Protein AF-A5DN44-F1 (afdb_monomer_lite)

Secondary structure (DSSP, 8-state):
--HHHHHHHHT-SSHHHH-HHHHHHHHHHHHHHHHHHT--TTHHHHHHHHHTSTTS--SSTT--HHHHHHHHHHHHHHHHIIIIISTT-SS--HHHHHHHHHHHHHTS-TTS---HHHHHHHHHHHHHHHHHHHHHS---TTHHHHHHHHHTTPPP--HHHHHHHHHHHTT----HHHHHHHHHH---HHHHHHHHHHHHHHHHHHHHHHHTTGGGT-SEEEGGGHHHHHSS-HHHHHHHHHHHHHTT-S-TT-EEETTTTEEE---SS---HHHHHHHHHHHHHHHHHHH-

Organism: Meyerozyma guilliermondii (strain ATCC 6260 / CBS 566 / DSM 6381 / JCM 1539 / NBRC 10279 / NRRL Y-324) (NCBI:txid294746)

pLDDT: mean 86.0, std 11.53, range [45.16, 97.38]

InterPro domains:
  IPR000717 Proteasome component (PCI) domain [PF01399] (191-266)
  IPR036388 Winged helix-like DNA-binding domain superfamily [G3DSA:1.10.10.10] (194-276)
  IPR036390 Winged helix DNA-binding domain superfamily [SSF46785] (194-271)
  IPR040134 26S Proteasome non-ATPase regulatory subunit 12/COP9 signalosome complex subunit 4 [PTHR10855] (197-291)

Foldseek 3Di:
DPLVVLLVVVLDDDCCVPDPLSVLLVLLVVLLVCLLVVVDPPSVVSLVVSCPDPPADPDPPPDAQSNLLSVLSSLLSVLLCVQQPPPPHPAHQLVVSLVSSCVSVVPPDPVHDHDPSVCCSRCQLVLLVSLLSLLLHAQDPCSLVSLVSSVVVHDDDDPLSVVSSVCLNVLHQDAPVSSVVVLVPSDRSSSVSSCVVCVVNSLLRNLRSRVLSVLVPDQKDQLVCSCVRSVDDSVSSVVSQVVCQVVVSAADPFDQDVVRNMTGRDRPDDPPPVVVVVVVVVVVVVVVVVVD

Sequence (292 aa):
MDYTNIRTQAISSTNVANDPQWKLISRLVEAETVLANDENPDFDNHLKAIHADSNFPKTRHNENQLQWYMRILYYDLFTDYHSLFAPIVSTPKLLDLVSKKLTVITNVPDNISLDPQLYHALLDPIFVKMAHYVILADGDFRRQGIIARLKELMPPMDPITSKCLQLVGERKFVPLDLWSHAMEVFDAPITRRLIKSHRSVLRYNHIETNISCLPRYYDNITIEKLPQLFNEDIANLESVVNSMIVSGKLPDGTRIDQLQNIIEFRDSRPASTNAKSARVCKMVDAITRMIE

Radius of gyration: 23.26 Å; chains: 1; bounding box: 56×34×70 Å

Structure (mmCIF, N/CA/C/O backbone):
data_AF-A5DN44-F1
#
_entry.id   AF-A5DN44-F1
#
loop_
_atom_site.group_PDB
_atom_site.id
_atom_site.type_symbol
_atom_site.label_atom_id
_atom_site.label_alt_id
_atom_site.label_comp_id
_atom_site.label_asym_id
_atom_site.label_entity_id
_atom_site.label_seq_id
_atom_site.pdbx_PDB_ins_code
_atom_site.Cartn_x
_atom_site.Cartn_y
_atom_site.Cartn_z
_atom_site.occupancy
_atom_site.B_iso_or_equiv
_atom_site.auth_seq_id
_atom_site.auth_comp_id
_atom_site.auth_asym_id
_atom_site.auth_atom_id
_atom_site.pdbx_PDB_model_num
ATOM 1 N N . MET A 1 1 ? 11.468 14.898 -2.057 1.00 53.09 1 MET A N 1
ATOM 2 C CA . MET A 1 1 ? 12.577 14.845 -3.036 1.00 53.09 1 MET A CA 1
ATOM 3 C C . MET A 1 1 ? 11.933 14.487 -4.365 1.00 53.09 1 MET A C 1
ATOM 5 O O . MET A 1 1 ? 11.100 13.596 -4.353 1.00 53.09 1 MET A O 1
ATOM 9 N N . ASP A 1 2 ? 12.200 15.203 -5.461 1.00 61.62 2 ASP A N 1
ATOM 10 C CA . ASP A 1 2 ? 11.501 14.930 -6.729 1.00 61.62 2 ASP A CA 1
ATOM 11 C C . ASP A 1 2 ? 12.155 13.759 -7.473 1.00 61.62 2 ASP A C 1
ATOM 13 O O . ASP A 1 2 ? 13.049 13.926 -8.308 1.00 61.62 2 ASP A O 1
ATOM 17 N N . TYR A 1 3 ? 11.711 12.553 -7.129 1.00 61.50 3 TYR A N 1
ATOM 18 C CA . TYR A 1 3 ? 12.190 11.315 -7.730 1.00 61.50 3 TYR A CA 1
ATOM 19 C C . TYR A 1 3 ? 11.885 11.211 -9.228 1.00 61.50 3 TYR A C 1
ATOM 21 O O . TYR A 1 3 ? 12.581 10.490 -9.939 1.00 61.50 3 TYR A O 1
ATOM 29 N N . THR A 1 4 ? 10.903 11.960 -9.735 1.00 63.28 4 THR A N 1
ATOM 30 C CA . THR A 1 4 ? 10.573 11.990 -11.166 1.00 63.28 4 THR A CA 1
ATOM 31 C C . THR A 1 4 ? 11.706 12.631 -11.956 1.00 63.28 4 THR A C 1
ATOM 33 O O . THR A 1 4 ? 12.130 12.093 -12.978 1.00 63.28 4 THR A O 1
ATOM 36 N N . ASN A 1 5 ? 12.266 13.732 -11.447 1.00 59.72 5 ASN A N 1
ATOM 37 C CA . ASN A 1 5 ? 13.405 14.405 -12.069 1.00 59.72 5 ASN A CA 1
ATOM 38 C C . ASN A 1 5 ? 14.687 13.570 -11.983 1.00 59.72 5 ASN A C 1
ATOM 40 O O . ASN A 1 5 ? 15.404 13.472 -12.975 1.00 59.72 5 ASN A O 1
ATOM 44 N N . ILE A 1 6 ? 14.948 12.916 -10.846 1.00 59.28 6 ILE A N 1
ATOM 45 C CA . ILE A 1 6 ? 16.109 12.018 -10.676 1.00 59.28 6 ILE A CA 1
ATOM 46 C C . ILE A 1 6 ? 16.021 10.843 -11.658 1.00 59.28 6 ILE A C 1
ATOM 48 O O . ILE A 1 6 ? 16.992 10.521 -12.344 1.00 59.28 6 ILE A O 1
ATOM 52 N N . ARG A 1 7 ? 14.835 10.240 -11.783 1.00 69.81 7 ARG A N 1
ATOM 53 C CA . ARG A 1 7 ? 14.576 9.131 -12.703 1.00 69.81 7 ARG A CA 1
ATOM 54 C C . ARG A 1 7 ? 14.670 9.567 -14.163 1.00 69.81 7 ARG A C 1
ATOM 56 O O . ARG A 1 7 ? 15.284 8.872 -14.960 1.00 69.81 7 ARG A O 1
ATOM 63 N N . THR A 1 8 ? 14.151 10.744 -14.504 1.00 66.06 8 THR A N 1
ATOM 64 C CA . THR A 1 8 ? 14.252 11.308 -15.861 1.00 66.06 8 THR A CA 1
ATOM 65 C C . THR A 1 8 ? 15.700 11.639 -16.227 1.00 66.06 8 THR A C 1
ATOM 67 O O . THR A 1 8 ? 16.134 11.339 -17.334 1.00 66.06 8 THR A O 1
ATOM 70 N N . GLN A 1 9 ? 16.480 12.191 -15.293 1.00 62.91 9 GLN A N 1
ATOM 71 C CA . GLN A 1 9 ? 17.899 12.489 -15.503 1.00 62.91 9 GLN A CA 1
ATOM 72 C C . GLN A 1 9 ? 18.732 11.217 -15.682 1.00 62.91 9 GLN A C 1
ATOM 74 O O . GLN A 1 9 ? 19.523 11.152 -16.623 1.00 62.91 9 GLN A O 1
ATOM 79 N N . ALA A 1 10 ? 18.500 10.186 -14.861 1.00 60.88 10 ALA A N 1
ATOM 80 C CA . ALA A 1 10 ? 19.142 8.876 -14.999 1.00 60.88 10 ALA A CA 1
ATOM 81 C C . ALA A 1 10 ? 18.805 8.176 -16.332 1.00 60.88 10 ALA A C 1
ATOM 83 O O . ALA A 1 10 ? 19.572 7.335 -16.798 1.00 60.88 10 ALA A O 1
ATOM 84 N N . ILE A 1 11 ? 17.678 8.541 -16.956 1.00 65.94 11 ILE A N 1
ATOM 85 C CA . ILE A 1 11 ? 17.183 8.010 -18.237 1.00 65.94 11 ILE A CA 1
ATOM 86 C C . ILE A 1 11 ? 17.432 9.019 -19.396 1.00 65.94 11 ILE A C 1
ATOM 88 O O . ILE A 1 11 ? 16.963 8.837 -20.511 1.00 65.94 11 ILE A O 1
ATOM 92 N N . SER A 1 12 ? 18.229 10.077 -19.209 1.00 60.34 12 SER A N 1
ATOM 93 C CA . SER A 1 12 ? 18.598 11.050 -20.266 1.00 60.34 12 SER A CA 1
ATOM 94 C C . SER A 1 12 ? 20.109 10.996 -20.565 1.00 60.34 12 SER A C 1
ATOM 96 O O . SER A 1 12 ? 20.886 10.617 -19.700 1.00 60.34 12 SER A O 1
ATOM 98 N N . SER A 1 13 ? 20.681 11.341 -21.725 1.00 53.62 13 SER A N 1
ATOM 99 C CA . SER A 1 13 ? 20.204 11.569 -23.100 1.00 53.62 13 SER A CA 1
ATOM 100 C C . SER A 1 13 ? 21.263 11.096 -24.127 1.00 53.62 13 SER A C 1
ATOM 102 O O . SER A 1 13 ? 21.296 11.564 -25.261 1.00 53.62 13 SER A O 1
ATOM 104 N N . THR A 1 14 ? 22.129 10.145 -23.751 1.00 49.62 14 THR A N 1
ATOM 105 C CA . THR A 1 14 ? 23.153 9.569 -24.655 1.00 49.62 14 THR A CA 1
ATOM 106 C C . THR A 1 14 ? 23.091 8.039 -24.696 1.00 49.62 14 THR A C 1
ATOM 108 O O . THR A 1 14 ? 23.214 7.448 -25.766 1.00 49.62 14 THR A O 1
ATOM 111 N N . ASN A 1 15 ? 22.793 7.391 -23.561 1.00 56.41 15 ASN A N 1
ATOM 112 C CA . ASN A 1 15 ? 22.650 5.930 -23.468 1.00 56.41 15 ASN A CA 1
ATOM 113 C C . ASN A 1 15 ? 21.308 5.428 -24.040 1.00 56.41 15 ASN A C 1
ATOM 115 O O . ASN A 1 15 ? 21.268 4.416 -24.735 1.00 56.41 15 ASN A O 1
ATOM 119 N N . VAL A 1 16 ? 20.215 6.176 -23.838 1.00 59.41 16 VAL A N 1
ATOM 120 C CA . VAL A 1 16 ? 18.860 5.792 -24.297 1.00 59.41 16 VAL A CA 1
ATOM 121 C C . VAL A 1 16 ? 18.700 5.847 -25.815 1.00 59.41 16 VAL A C 1
ATOM 123 O O . VAL A 1 16 ? 17.943 5.067 -26.388 1.00 59.41 16 VAL A O 1
ATOM 126 N N . ALA A 1 17 ? 19.433 6.727 -26.502 1.00 60.12 17 ALA A N 1
ATOM 127 C CA . ALA A 1 17 ? 19.354 6.828 -27.959 1.00 60.12 17 ALA A CA 1
ATOM 128 C C . ALA A 1 17 ? 19.823 5.532 -28.653 1.00 60.12 17 ALA A C 1
ATOM 130 O O . ALA A 1 17 ? 19.227 5.115 -29.654 1.00 60.12 17 ALA A O 1
ATOM 131 N N . ASN A 1 18 ? 20.825 4.858 -28.075 1.00 67.88 18 ASN A N 1
ATOM 132 C CA . ASN A 1 18 ? 21.575 3.792 -28.739 1.00 67.88 18 ASN A CA 1
ATOM 133 C C . ASN A 1 18 ? 21.400 2.396 -28.117 1.00 67.88 18 ASN A C 1
ATOM 135 O O . ASN A 1 18 ? 21.627 1.414 -28.819 1.00 67.88 18 ASN A O 1
ATOM 139 N N . ASP A 1 19 ? 20.960 2.276 -26.859 1.00 82.69 19 ASP A N 1
ATOM 140 C CA . ASP A 1 19 ? 20.804 0.980 -26.185 1.00 82.69 19 ASP A CA 1
ATOM 141 C C . ASP A 1 19 ? 19.319 0.546 -26.076 1.00 82.69 19 ASP A C 1
ATOM 143 O O . ASP A 1 19 ? 18.514 1.227 -25.426 1.00 82.69 19 ASP A O 1
ATOM 147 N N . PRO A 1 20 ? 18.921 -0.594 -26.682 1.00 85.44 20 PRO A N 1
ATOM 148 C CA . PRO A 1 20 ? 17.564 -1.139 -26.585 1.00 85.44 20 PRO A CA 1
ATOM 149 C C . PRO A 1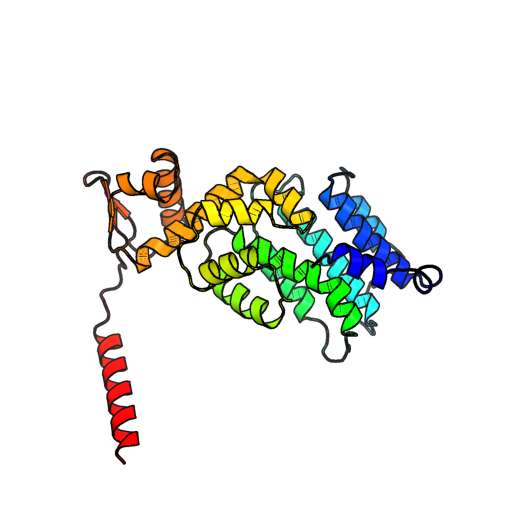 20 ? 17.079 -1.395 -25.150 1.00 85.44 20 PRO A C 1
ATOM 151 O O . PRO A 1 20 ? 15.887 -1.261 -24.873 1.00 85.44 20 PRO A O 1
ATOM 154 N N . GLN A 1 21 ? 17.982 -1.742 -24.231 1.00 86.75 21 GLN A N 1
ATOM 155 C CA . GLN A 1 21 ? 17.652 -2.002 -22.830 1.00 86.75 21 GLN A CA 1
ATOM 156 C C . GLN A 1 21 ? 17.207 -0.720 -22.126 1.00 86.75 21 GLN A C 1
ATOM 158 O O . GLN A 1 21 ? 16.180 -0.685 -21.447 1.00 86.75 21 GLN A O 1
ATOM 163 N N . TRP A 1 22 ? 17.927 0.370 -22.367 1.00 86.62 22 TRP A N 1
ATOM 164 C CA . TRP A 1 22 ? 17.566 1.683 -21.851 1.00 86.62 22 TRP A CA 1
ATOM 165 C C . TRP A 1 22 ? 16.240 2.201 -22.418 1.00 86.62 22 TRP A C 1
ATOM 167 O O . TRP A 1 22 ? 15.442 2.775 -21.675 1.00 86.62 22 TRP A O 1
ATOM 177 N N . LYS A 1 23 ? 15.950 1.935 -23.699 1.00 86.31 23 LYS A N 1
ATOM 178 C CA . LYS A 1 23 ? 14.638 2.249 -24.299 1.00 86.31 23 LYS A CA 1
ATOM 179 C C . LYS A 1 23 ? 13.501 1.497 -23.612 1.00 86.31 23 LYS A C 1
ATOM 181 O O . LYS A 1 23 ? 12.446 2.078 -23.374 1.00 86.31 23 LYS A O 1
ATOM 186 N N . LEU A 1 24 ? 13.706 0.226 -23.268 1.00 89.62 24 LEU A N 1
ATOM 187 C CA . LEU A 1 24 ? 12.710 -0.554 -22.532 1.00 89.62 24 LEU A CA 1
ATOM 188 C C . LEU A 1 24 ? 12.482 -0.032 -21.116 1.00 89.62 24 LEU A C 1
ATOM 190 O O . LEU A 1 24 ? 11.333 0.058 -20.690 1.00 89.62 24 LEU A O 1
ATOM 194 N N . ILE A 1 25 ? 13.544 0.351 -20.406 1.00 89.88 25 ILE A N 1
ATOM 195 C CA . ILE A 1 25 ? 13.411 0.984 -19.089 1.00 89.88 25 ILE A CA 1
ATOM 196 C C . ILE A 1 25 ? 12.609 2.285 -19.209 1.00 89.88 25 ILE A C 1
ATOM 198 O O . ILE A 1 25 ? 11.658 2.452 -18.453 1.00 89.88 25 ILE A O 1
ATOM 202 N N . SER A 1 26 ? 12.912 3.148 -20.189 1.00 87.56 26 SER A N 1
ATOM 203 C CA . SER A 1 26 ? 12.137 4.378 -20.440 1.00 87.56 26 SER A CA 1
ATOM 204 C C . SER A 1 26 ? 10.658 4.079 -20.674 1.00 87.56 26 SER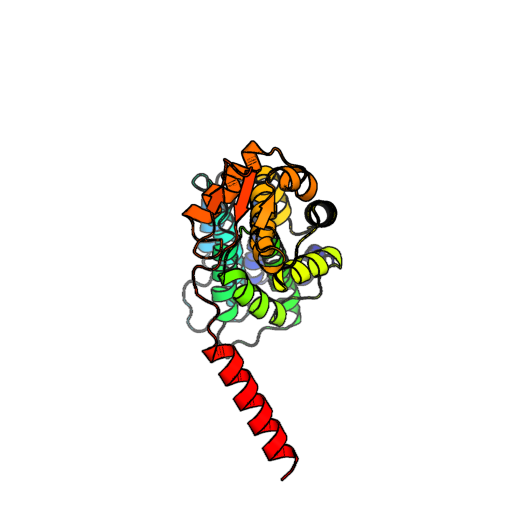 A C 1
ATOM 206 O O . SER A 1 26 ? 9.807 4.645 -19.996 1.00 87.56 26 SER A O 1
ATOM 208 N N . ARG A 1 27 ? 10.344 3.107 -21.543 1.00 90.44 27 ARG A N 1
ATOM 209 C CA . ARG A 1 27 ? 8.959 2.683 -21.812 1.00 90.44 27 ARG A CA 1
ATOM 210 C C . ARG A 1 27 ? 8.239 2.186 -20.559 1.00 90.44 27 ARG A C 1
ATOM 212 O O . ARG A 1 27 ? 7.051 2.444 -20.405 1.00 90.44 27 ARG A O 1
ATOM 219 N N . LEU A 1 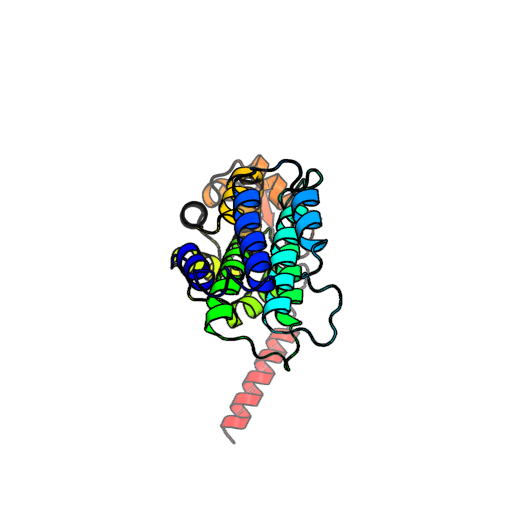28 ? 8.929 1.473 -19.665 1.00 92.56 28 LEU A N 1
ATOM 220 C CA . LEU A 1 28 ? 8.357 1.050 -18.382 1.00 92.56 28 LEU A CA 1
ATOM 221 C C . LEU A 1 28 ? 8.092 2.253 -17.466 1.00 92.56 28 LEU A C 1
ATOM 223 O O . LEU A 1 28 ? 7.050 2.306 -16.824 1.00 92.56 28 LEU A O 1
ATOM 227 N N . VAL A 1 29 ? 8.992 3.238 -17.417 1.00 89.50 29 VAL A N 1
ATOM 228 C CA . VAL A 1 29 ? 8.759 4.472 -16.647 1.00 89.50 29 VAL A CA 1
ATOM 229 C C . VAL A 1 29 ? 7.572 5.259 -17.207 1.00 89.50 29 VAL A C 1
ATOM 231 O O . VAL A 1 29 ? 6.698 5.664 -16.449 1.00 89.50 29 VAL A O 1
ATOM 234 N N . GLU A 1 30 ? 7.489 5.415 -18.527 1.00 88.62 30 GLU A N 1
ATOM 235 C CA . GLU A 1 30 ? 6.366 6.071 -19.209 1.00 88.62 30 GLU A CA 1
ATOM 236 C C . GLU A 1 30 ? 5.039 5.340 -18.960 1.00 88.62 30 GLU A C 1
ATOM 238 O O . GLU A 1 30 ? 4.013 5.977 -18.717 1.00 88.62 30 GLU A O 1
ATOM 243 N N . ALA A 1 31 ? 5.055 4.003 -18.944 1.00 92.00 31 ALA A N 1
ATOM 244 C CA . ALA A 1 31 ? 3.879 3.198 -18.630 1.00 92.00 31 ALA A CA 1
ATOM 245 C C . ALA A 1 31 ? 3.349 3.452 -17.205 1.00 92.00 31 ALA A C 1
ATOM 247 O O . ALA A 1 31 ? 2.146 3.323 -16.981 1.00 92.00 31 ALA A O 1
ATOM 248 N N . GLU A 1 32 ? 4.192 3.858 -16.247 1.00 91.69 32 GLU A N 1
ATOM 249 C CA . GLU A 1 32 ? 3.715 4.285 -14.924 1.00 91.69 32 GLU A CA 1
ATOM 250 C C . GLU A 1 32 ? 2.846 5.537 -15.018 1.00 91.69 32 GLU A C 1
ATOM 252 O O . GLU A 1 32 ? 1.797 5.601 -14.380 1.00 91.69 32 GLU A O 1
ATOM 257 N N . THR A 1 33 ? 3.245 6.513 -15.833 1.00 90.00 33 THR A N 1
ATOM 258 C CA . THR A 1 33 ? 2.469 7.738 -16.057 1.00 90.00 33 THR A CA 1
ATOM 259 C C . THR A 1 33 ? 1.146 7.430 -16.750 1.00 90.00 33 THR A C 1
ATOM 261 O O . THR A 1 33 ? 0.102 7.900 -16.298 1.00 90.00 33 THR A O 1
ATOM 264 N N . VAL A 1 34 ? 1.164 6.563 -17.770 1.00 91.19 34 VAL A N 1
ATOM 265 C CA . VAL A 1 34 ? -0.057 6.082 -18.442 1.00 91.19 34 VAL A CA 1
ATOM 266 C C . VAL A 1 34 ? -1.003 5.419 -17.436 1.00 91.19 34 VAL A C 1
ATOM 268 O O . VAL A 1 34 ? -2.203 5.711 -17.418 1.00 91.19 34 VAL A O 1
ATOM 271 N N . LEU A 1 35 ? -0.470 4.565 -16.553 1.00 93.12 35 LEU A N 1
ATOM 272 C CA . LEU A 1 35 ? -1.249 3.945 -15.483 1.00 93.12 35 LEU A CA 1
ATOM 273 C C . LEU A 1 35 ? -1.726 4.970 -14.452 1.00 93.12 35 LEU A C 1
ATOM 275 O O . LEU A 1 35 ? -2.843 4.859 -13.969 1.00 93.12 35 LEU A O 1
ATOM 279 N N . ALA A 1 36 ? -0.934 5.968 -14.083 1.00 91.50 36 ALA A N 1
ATOM 280 C CA . ALA A 1 36 ? -1.330 6.961 -13.087 1.00 91.50 36 ALA A CA 1
ATOM 281 C C . ALA A 1 36 ? -2.463 7.870 -13.586 1.00 91.50 36 ALA A C 1
ATOM 283 O O . ALA A 1 36 ? -3.368 8.202 -12.818 1.00 91.50 36 ALA A O 1
ATOM 284 N N . ASN A 1 37 ? -2.438 8.227 -14.869 1.00 89.44 37 ASN A N 1
ATOM 285 C CA . ASN A 1 37 ? -3.391 9.154 -15.473 1.00 89.44 37 ASN A CA 1
ATOM 286 C C . ASN A 1 37 ? -4.636 8.474 -16.057 1.00 89.44 37 ASN A C 1
ATOM 288 O O . ASN A 1 37 ? -5.563 9.166 -16.468 1.00 89.44 37 ASN A O 1
ATOM 292 N N . ASP A 1 38 ? -4.675 7.138 -16.059 1.00 86.06 38 ASP A N 1
ATOM 293 C CA . ASP A 1 38 ? -5.750 6.352 -16.679 1.00 86.06 38 ASP A CA 1
ATOM 294 C C . ASP A 1 38 ? -5.913 6.628 -18.180 1.00 86.06 38 ASP A C 1
ATOM 296 O O . ASP A 1 38 ? -7.011 6.633 -18.729 1.00 86.06 38 ASP A O 1
ATOM 300 N N . GLU A 1 39 ? -4.791 6.867 -18.856 1.00 80.75 39 GLU A N 1
ATOM 301 C CA . GLU A 1 39 ? -4.760 7.251 -20.271 1.00 80.75 39 GLU A CA 1
ATOM 302 C C . GLU A 1 39 ? -4.984 6.064 -21.218 1.00 80.75 39 GLU A C 1
ATOM 304 O O . GLU A 1 39 ? -5.165 6.258 -22.420 1.00 80.75 39 GLU A O 1
ATOM 309 N N . ASN A 1 40 ? -4.979 4.831 -20.698 1.00 78.50 40 ASN A N 1
ATOM 310 C CA . ASN A 1 40 ? -5.163 3.627 -21.498 1.00 78.50 40 ASN A CA 1
ATOM 311 C C . ASN A 1 40 ? -6.138 2.630 -20.837 1.00 78.50 40 ASN A C 1
ATOM 313 O O . ASN A 1 40 ? -5.764 1.979 -19.856 1.00 78.50 40 ASN A O 1
ATOM 317 N N . PRO A 1 41 ? -7.352 2.446 -21.395 1.00 76.06 41 PRO A N 1
ATOM 318 C CA . PRO A 1 41 ? -8.332 1.493 -20.870 1.00 76.06 41 PRO A CA 1
ATOM 319 C C . PRO A 1 41 ? -7.896 0.026 -21.027 1.00 76.06 41 PRO A C 1
ATOM 321 O O . PRO A 1 41 ? -8.405 -0.841 -20.321 1.00 76.06 41 PRO A O 1
ATOM 324 N N . ASP A 1 42 ? -6.936 -0.256 -21.912 1.00 87.44 42 ASP A N 1
ATOM 325 C CA . ASP A 1 42 ? -6.360 -1.580 -22.157 1.00 87.44 42 ASP A CA 1
ATOM 326 C C . ASP A 1 42 ? -4.880 -1.632 -21.738 1.00 87.44 42 ASP A C 1
ATOM 328 O O . ASP A 1 42 ? -3.967 -2.014 -22.480 1.00 87.44 42 ASP A O 1
ATOM 332 N N . PHE A 1 43 ? -4.630 -1.186 -20.505 1.00 91.50 43 PHE A N 1
ATOM 333 C CA . PHE A 1 43 ? -3.288 -1.136 -19.936 1.00 91.50 43 PHE A CA 1
ATOM 334 C C . PHE A 1 43 ? -2.615 -2.518 -19.845 1.00 91.50 43 PHE A C 1
ATOM 336 O O . PHE A 1 43 ? -1.396 -2.623 -19.981 1.00 91.50 43 PHE A O 1
ATOM 343 N N . ASP A 1 44 ? -3.393 -3.590 -19.674 1.00 90.81 44 ASP A N 1
ATOM 344 C CA . ASP A 1 44 ? -2.870 -4.960 -19.658 1.00 90.81 44 ASP A CA 1
ATOM 345 C C . ASP A 1 44 ? -2.203 -5.321 -20.994 1.00 90.81 44 ASP A C 1
ATOM 347 O O . ASP A 1 44 ? -1.054 -5.772 -21.020 1.00 90.81 44 ASP A O 1
ATOM 351 N N . ASN A 1 45 ? -2.861 -5.047 -22.127 1.00 90.88 45 ASN A N 1
ATOM 352 C CA . ASN A 1 45 ? -2.250 -5.281 -23.435 1.00 90.88 45 ASN A CA 1
ATOM 353 C C . ASN A 1 45 ? -1.068 -4.342 -23.700 1.00 90.88 45 ASN A C 1
ATOM 355 O O . ASN A 1 45 ? -0.082 -4.766 -24.308 1.00 90.88 45 ASN A O 1
ATOM 359 N N . HIS A 1 46 ? -1.106 -3.108 -23.189 1.00 91.19 46 HIS A N 1
ATOM 360 C CA . HIS A 1 46 ? 0.040 -2.200 -23.245 1.00 91.19 46 HIS A CA 1
ATOM 361 C C . HIS A 1 46 ? 1.274 -2.774 -22.525 1.00 91.19 46 HIS A C 1
ATOM 363 O O . HIS A 1 46 ? 2.358 -2.835 -23.112 1.00 91.19 46 HIS A O 1
ATOM 369 N N . LEU A 1 47 ? 1.118 -3.281 -21.296 1.00 93.12 47 LEU A N 1
ATOM 370 C CA . LEU A 1 47 ? 2.206 -3.940 -20.566 1.00 93.12 47 LEU A CA 1
ATOM 371 C C . LEU A 1 47 ? 2.667 -5.232 -21.249 1.00 93.12 47 LEU A C 1
ATOM 373 O O . LEU A 1 47 ? 3.871 -5.487 -21.339 1.00 93.12 47 LEU A O 1
ATOM 377 N N . LYS A 1 48 ? 1.738 -6.046 -21.760 1.00 92.69 48 LYS A N 1
ATOM 378 C CA . LYS A 1 48 ? 2.071 -7.265 -22.514 1.00 92.69 48 LYS A CA 1
ATOM 379 C C . LYS A 1 48 ? 2.893 -6.957 -23.763 1.00 92.69 48 LYS A C 1
ATOM 381 O O . LYS A 1 48 ? 3.821 -7.704 -24.059 1.00 92.69 48 LYS A O 1
ATOM 386 N N . ALA A 1 49 ? 2.617 -5.852 -24.455 1.00 92.25 49 ALA A N 1
ATOM 387 C CA . ALA A 1 49 ? 3.400 -5.418 -25.609 1.00 92.25 49 ALA A CA 1
ATOM 388 C C . ALA A 1 49 ? 4.841 -5.025 -25.233 1.00 92.25 49 ALA A C 1
ATOM 390 O O . ALA A 1 49 ? 5.763 -5.284 -26.003 1.00 92.25 49 ALA A O 1
ATOM 391 N N . ILE A 1 50 ? 5.060 -4.441 -24.048 1.00 92.12 50 ILE A N 1
ATOM 392 C CA . ILE A 1 50 ? 6.415 -4.180 -23.528 1.00 92.12 50 ILE A CA 1
ATOM 393 C C . ILE A 1 50 ? 7.124 -5.501 -23.196 1.00 92.12 50 ILE A C 1
ATOM 395 O O . ILE A 1 50 ? 8.272 -5.697 -23.584 1.00 92.12 50 ILE A O 1
ATOM 399 N N . HIS A 1 51 ? 6.434 -6.436 -22.537 1.00 92.12 51 HIS A N 1
ATOM 400 C CA . HIS A 1 51 ? 6.989 -7.748 -22.179 1.00 92.12 51 HIS A CA 1
ATOM 401 C C . HIS A 1 51 ? 7.284 -8.644 -23.399 1.00 92.12 51 HIS A C 1
ATOM 403 O O . HIS A 1 51 ? 8.156 -9.511 -23.347 1.00 92.12 51 HIS A O 1
ATOM 409 N N . ALA A 1 52 ? 6.552 -8.460 -24.501 1.00 91.44 52 ALA A N 1
ATOM 410 C CA . ALA A 1 52 ? 6.748 -9.201 -25.745 1.00 91.44 52 ALA A CA 1
ATOM 411 C C . ALA A 1 52 ? 7.978 -8.740 -26.551 1.00 91.44 52 ALA A C 1
ATOM 413 O O . ALA A 1 52 ? 8.387 -9.451 -27.474 1.00 91.44 52 ALA A O 1
ATOM 414 N N . ASP A 1 53 ? 8.568 -7.588 -26.214 1.00 91.75 53 ASP A N 1
ATOM 415 C CA . ASP A 1 53 ? 9.762 -7.060 -26.875 1.00 91.75 53 ASP A CA 1
ATOM 416 C C . ASP A 1 53 ? 10.916 -8.073 -26.825 1.00 91.75 53 ASP A C 1
ATOM 418 O O . ASP A 1 53 ? 11.170 -8.719 -25.804 1.00 91.75 53 ASP A O 1
ATOM 422 N N . SER A 1 54 ? 11.636 -8.228 -27.937 1.00 88.31 54 SER A N 1
ATOM 423 C CA . SER A 1 54 ? 12.740 -9.187 -28.038 1.00 88.31 54 SER A CA 1
ATOM 424 C C . SER A 1 54 ? 13.884 -8.892 -27.069 1.00 88.31 54 SER A C 1
ATOM 426 O O . SER A 1 54 ? 14.624 -9.809 -26.722 1.00 88.31 54 SER A O 1
ATOM 428 N N . ASN A 1 55 ? 14.028 -7.636 -26.636 1.00 87.44 55 ASN A N 1
ATOM 429 C CA . ASN A 1 55 ? 15.078 -7.209 -25.715 1.00 87.44 55 ASN A CA 1
ATOM 430 C C . ASN A 1 55 ? 14.680 -7.373 -24.238 1.00 87.44 55 ASN A C 1
ATOM 432 O O . ASN A 1 55 ? 15.523 -7.185 -23.358 1.00 87.44 55 ASN A O 1
ATOM 436 N N . PHE A 1 56 ? 13.421 -7.728 -23.949 1.00 89.19 56 PHE A N 1
ATOM 437 C CA . PHE A 1 56 ? 12.960 -7.965 -22.585 1.00 89.19 56 PHE A CA 1
ATOM 438 C C . PHE A 1 56 ? 13.485 -9.318 -22.060 1.00 89.19 56 PHE A C 1
ATOM 440 O O . PHE A 1 56 ? 13.430 -10.326 -22.775 1.00 89.19 56 PHE A O 1
ATOM 447 N N . PRO A 1 57 ? 13.985 -9.398 -20.812 1.00 86.62 57 PRO A N 1
ATOM 448 C CA . PRO A 1 57 ? 14.568 -10.626 -20.273 1.00 86.62 57 PRO A CA 1
ATOM 449 C C . PRO A 1 57 ? 13.527 -11.741 -20.072 1.00 86.62 57 PRO A C 1
ATOM 451 O O . PRO A 1 57 ? 12.721 -11.725 -19.137 1.00 86.62 57 PRO A O 1
ATOM 454 N N . LYS A 1 58 ? 13.577 -12.778 -20.919 1.00 80.12 58 LYS A N 1
ATOM 455 C CA . LYS A 1 58 ? 12.650 -13.929 -20.859 1.00 80.12 58 LYS A CA 1
ATOM 456 C C . LYS A 1 58 ? 13.052 -14.997 -19.838 1.00 80.12 58 LYS A C 1
ATOM 458 O O . LYS A 1 58 ? 12.188 -15.692 -19.313 1.00 80.12 58 LYS A O 1
ATOM 463 N N . THR A 1 59 ? 14.341 -15.112 -19.519 1.00 74.75 59 THR A N 1
ATOM 464 C CA . THR A 1 59 ? 14.891 -16.155 -18.633 1.00 74.75 59 THR A CA 1
ATOM 465 C C . THR A 1 59 ? 15.865 -15.571 -17.625 1.00 74.75 59 THR A C 1
ATOM 467 O O . THR A 1 59 ? 16.652 -14.716 -18.000 1.00 74.75 59 THR A O 1
ATOM 470 N N . ARG A 1 60 ? 15.893 -16.115 -16.402 1.00 69.19 60 ARG A N 1
ATOM 471 C CA . ARG A 1 60 ? 16.752 -15.645 -15.294 1.00 69.19 60 ARG A CA 1
ATOM 472 C C . ARG A 1 60 ? 18.251 -15.961 -15.434 1.00 69.19 60 ARG A C 1
ATOM 474 O O . ARG A 1 60 ? 19.029 -15.622 -14.549 1.00 69.19 60 ARG A O 1
ATOM 481 N N . HIS A 1 61 ? 18.669 -16.660 -16.487 1.00 62.69 61 HIS A N 1
ATOM 482 C CA . HIS A 1 61 ? 20.062 -17.077 -16.650 1.00 62.69 61 HIS A CA 1
ATOM 483 C C . HIS A 1 61 ? 20.911 -15.944 -17.239 1.00 62.69 61 HIS A C 1
ATOM 485 O O . HIS A 1 61 ? 20.575 -15.419 -18.297 1.00 62.69 61 HIS A O 1
ATOM 491 N N . ASN A 1 62 ? 22.027 -15.623 -16.573 1.00 61.72 62 ASN A N 1
ATOM 492 C CA . ASN A 1 62 ? 23.019 -14.619 -16.987 1.00 61.72 62 ASN A CA 1
ATOM 493 C C . ASN A 1 62 ? 22.456 -13.203 -17.173 1.00 61.72 62 ASN A C 1
ATOM 495 O O . ASN A 1 62 ? 22.877 -12.477 -18.074 1.00 61.72 62 ASN A O 1
ATOM 499 N N . GLU A 1 63 ? 21.500 -12.811 -16.329 1.00 77.69 63 GLU A N 1
ATOM 500 C CA . GLU A 1 63 ? 20.921 -11.474 -16.410 1.00 77.69 63 GLU A CA 1
ATOM 501 C C . GLU A 1 63 ? 21.905 -10.399 -15.950 1.00 77.69 63 GLU A C 1
ATOM 503 O O . GLU A 1 63 ? 22.550 -10.528 -14.908 1.00 77.69 63 GLU A O 1
ATOM 508 N N . ASN A 1 64 ? 21.994 -9.321 -16.726 1.00 84.62 64 ASN A N 1
ATOM 509 C CA . ASN A 1 64 ? 22.734 -8.131 -16.334 1.00 84.62 64 ASN A CA 1
ATOM 510 C C . ASN A 1 64 ? 21.896 -7.251 -15.385 1.00 84.62 64 ASN A C 1
ATOM 512 O O . ASN A 1 64 ? 20.701 -7.468 -15.167 1.00 84.62 64 ASN A O 1
ATOM 516 N N . GLN A 1 65 ? 22.527 -6.220 -14.833 1.00 87.25 65 GLN A N 1
ATOM 517 C CA . GLN A 1 65 ? 21.890 -5.299 -13.897 1.00 87.25 65 GLN A CA 1
ATOM 518 C C . GLN A 1 65 ? 20.617 -4.628 -14.460 1.00 87.25 65 GLN A C 1
ATOM 520 O O . GLN A 1 65 ? 19.597 -4.539 -13.775 1.00 87.25 65 GLN A O 1
ATOM 525 N N . LEU A 1 66 ? 20.654 -4.181 -15.721 1.00 87.56 66 LEU A N 1
ATOM 526 C CA . LEU A 1 66 ? 19.533 -3.491 -16.373 1.00 87.56 66 LEU A CA 1
ATOM 527 C C . LEU A 1 66 ? 18.331 -4.417 -16.573 1.00 87.56 66 LEU A C 1
ATOM 529 O O . LEU A 1 66 ? 17.190 -3.996 -16.396 1.00 87.56 66 LEU A O 1
ATOM 533 N N . GLN A 1 67 ? 18.568 -5.688 -16.891 1.00 89.56 67 GLN A N 1
ATOM 534 C CA . GLN A 1 67 ? 17.517 -6.696 -17.022 1.00 89.56 67 GLN A CA 1
ATOM 535 C C . GLN A 1 67 ? 16.789 -6.935 -15.693 1.00 89.56 67 GLN A C 1
ATOM 537 O O . GLN A 1 67 ? 15.564 -7.078 -15.687 1.00 89.56 67 GLN A O 1
ATOM 542 N N . TRP A 1 68 ? 17.493 -6.883 -14.560 1.00 89.44 68 TRP A N 1
ATOM 543 C CA . TRP A 1 68 ? 16.847 -6.933 -13.246 1.00 89.44 68 TRP A CA 1
ATOM 544 C C . TRP A 1 68 ? 15.987 -5.712 -12.963 1.00 89.44 68 TRP A C 1
ATOM 546 O O . TRP A 1 68 ? 14.851 -5.869 -12.512 1.00 89.44 68 TRP A O 1
ATOM 556 N N . TYR A 1 69 ? 16.460 -4.511 -13.301 1.00 90.75 69 TYR A N 1
ATOM 557 C CA . TYR A 1 69 ? 15.618 -3.322 -13.197 1.00 90.75 69 TYR A CA 1
ATOM 558 C C . TYR A 1 69 ? 14.370 -3.424 -14.072 1.00 90.75 69 TYR A C 1
ATOM 560 O O . TYR A 1 69 ? 13.278 -3.140 -13.587 1.00 90.75 69 TYR A O 1
ATOM 568 N N . MET A 1 70 ? 14.483 -3.906 -15.314 1.00 91.62 70 MET A N 1
ATOM 569 C CA . MET A 1 70 ? 13.311 -4.130 -16.168 1.00 91.62 70 MET A CA 1
ATOM 570 C C . MET A 1 70 ? 12.308 -5.086 -15.530 1.00 91.62 70 MET A C 1
ATOM 572 O O . MET A 1 70 ? 11.112 -4.808 -15.546 1.00 91.62 70 MET A O 1
ATOM 576 N N . ARG A 1 71 ? 12.772 -6.198 -14.943 1.00 91.50 71 ARG A N 1
ATOM 577 C CA . ARG A 1 71 ? 11.895 -7.152 -14.252 1.00 91.50 71 ARG A CA 1
ATOM 578 C C . ARG A 1 71 ? 11.187 -6.521 -13.065 1.00 91.50 71 ARG A C 1
ATOM 580 O O . ARG A 1 71 ? 9.984 -6.720 -12.919 1.00 91.50 71 ARG A O 1
ATOM 587 N N . ILE A 1 72 ? 11.923 -5.795 -12.225 1.00 93.31 72 ILE A N 1
ATOM 588 C CA . ILE A 1 72 ? 11.365 -5.153 -11.034 1.00 93.31 72 ILE A CA 1
ATOM 589 C C . ILE A 1 72 ? 10.328 -4.108 -11.449 1.00 93.31 72 ILE A C 1
ATOM 591 O O . ILE A 1 72 ? 9.206 -4.162 -10.959 1.00 93.31 72 ILE A O 1
ATOM 595 N N . LEU A 1 73 ? 10.666 -3.223 -12.390 1.00 93.69 73 LEU A N 1
ATOM 596 C CA . LEU A 1 73 ? 9.767 -2.182 -12.896 1.00 93.69 73 LEU A CA 1
ATOM 597 C C . LEU A 1 73 ? 8.521 -2.768 -13.564 1.00 93.69 73 LEU A C 1
ATOM 599 O O . LEU A 1 73 ? 7.404 -2.349 -13.279 1.00 93.69 73 LEU A O 1
ATOM 603 N N . TYR A 1 74 ? 8.694 -3.776 -14.420 1.00 94.88 74 TYR A N 1
ATOM 604 C CA . TYR A 1 74 ? 7.570 -4.468 -15.040 1.00 94.88 74 TYR A CA 1
ATOM 605 C C . TYR A 1 74 ? 6.660 -5.108 -13.992 1.00 94.88 74 TYR A C 1
ATOM 607 O O . TYR A 1 74 ? 5.445 -4.938 -14.038 1.00 94.88 74 TYR A O 1
ATOM 615 N N . TYR A 1 75 ? 7.237 -5.828 -13.028 1.00 95.12 75 TYR A N 1
ATOM 616 C CA . TYR A 1 75 ? 6.466 -6.486 -11.980 1.00 95.12 75 TYR A CA 1
ATOM 617 C C . TYR A 1 75 ? 5.765 -5.480 -11.064 1.00 95.12 75 TYR A C 1
ATOM 619 O O . TYR A 1 75 ? 4.632 -5.711 -10.644 1.00 95.12 75 TYR A O 1
ATOM 627 N N . ASP A 1 76 ? 6.412 -4.357 -10.767 1.00 95.88 76 ASP A N 1
ATOM 628 C CA . ASP A 1 76 ? 5.836 -3.251 -10.017 1.00 95.88 76 ASP A CA 1
ATOM 629 C C . ASP A 1 76 ? 4.559 -2.729 -10.701 1.00 95.88 76 ASP A C 1
ATOM 631 O O . ASP A 1 76 ? 3.493 -2.764 -10.085 1.00 95.88 76 ASP A O 1
ATOM 635 N N . LEU A 1 77 ? 4.630 -2.394 -11.993 1.00 95.38 77 LEU A N 1
ATOM 636 C CA . LEU A 1 77 ? 3.485 -1.929 -12.790 1.00 95.38 77 LEU A CA 1
ATOM 637 C C . LEU A 1 77 ? 2.394 -2.986 -12.944 1.00 95.38 77 LEU A C 1
ATOM 639 O O . LEU A 1 77 ? 1.209 -2.701 -12.778 1.00 95.38 77 LEU A O 1
ATOM 643 N N . PHE A 1 78 ? 2.798 -4.219 -13.250 1.00 95.19 78 PHE A N 1
ATOM 644 C CA . PHE A 1 78 ? 1.889 -5.346 -13.411 1.00 95.19 78 PHE A CA 1
ATOM 645 C C . PHE A 1 78 ? 1.092 -5.584 -12.125 1.00 95.19 78 PHE A C 1
ATOM 647 O O . PHE A 1 78 ? -0.133 -5.712 -12.146 1.00 95.19 78 PHE A O 1
ATOM 654 N N . THR A 1 79 ? 1.779 -5.610 -10.981 1.00 95.31 79 THR A N 1
ATOM 655 C CA . THR A 1 79 ? 1.121 -5.826 -9.692 1.00 95.31 79 THR A CA 1
ATOM 656 C C . THR A 1 79 ? 0.271 -4.639 -9.258 1.00 95.31 79 THR A C 1
ATOM 658 O O . THR A 1 79 ? -0.791 -4.883 -8.685 1.00 95.31 79 THR A O 1
ATOM 661 N N . ASP A 1 80 ? 0.668 -3.399 -9.563 1.00 95.69 80 ASP A N 1
ATOM 662 C CA . ASP A 1 80 ? -0.159 -2.210 -9.320 1.00 95.69 80 ASP A CA 1
ATOM 663 C C . ASP A 1 80 ? -1.460 -2.280 -10.117 1.00 95.69 80 ASP A C 1
ATOM 665 O O . ASP A 1 80 ? -2.539 -2.197 -9.533 1.00 95.69 80 ASP A O 1
ATOM 669 N N . TYR A 1 81 ? -1.386 -2.522 -11.428 1.00 94.94 81 TYR A N 1
ATOM 670 C CA . TYR A 1 81 ? -2.577 -2.644 -12.262 1.00 94.94 81 TYR A CA 1
ATOM 671 C C . TYR A 1 81 ? -3.508 -3.751 -11.754 1.00 94.94 81 TYR A C 1
ATOM 673 O O . TYR A 1 81 ? -4.654 -3.480 -11.395 1.00 94.94 81 TYR A O 1
ATOM 681 N N . HIS A 1 82 ? -3.016 -4.986 -11.635 1.00 93.00 82 HIS A N 1
ATOM 682 C CA . HIS A 1 82 ? -3.868 -6.123 -11.279 1.00 93.00 82 HIS A CA 1
ATOM 683 C C . HIS A 1 82 ? -4.375 -6.113 -9.835 1.00 93.00 82 HIS A C 1
ATOM 685 O O . HIS A 1 82 ? -5.376 -6.769 -9.554 1.00 93.00 82 HIS A O 1
ATOM 691 N N . SER A 1 83 ? -3.706 -5.404 -8.920 1.00 93.88 83 SER A N 1
ATOM 692 C CA . SER A 1 83 ? -4.112 -5.362 -7.507 1.00 93.88 83 SER A CA 1
ATOM 693 C C . SER A 1 83 ? -4.891 -4.101 -7.131 1.00 93.88 83 SER A C 1
ATOM 695 O O . SER A 1 83 ? -5.533 -4.111 -6.081 1.00 93.88 83 SER A O 1
ATOM 697 N N . LEU A 1 84 ? -4.827 -3.030 -7.935 1.00 94.00 84 LEU A N 1
ATOM 698 C CA . LEU A 1 84 ? -5.430 -1.730 -7.605 1.00 94.00 84 LEU A CA 1
ATOM 699 C C . LEU A 1 84 ? -6.467 -1.239 -8.625 1.00 94.00 84 LEU A C 1
ATOM 701 O O . LEU A 1 84 ? -7.413 -0.559 -8.222 1.00 94.00 84 LEU A O 1
ATOM 705 N N . PHE A 1 85 ? -6.292 -1.541 -9.918 1.00 92.31 85 PHE A N 1
ATOM 706 C CA . PHE A 1 85 ? -7.034 -0.866 -10.997 1.00 92.31 85 PHE A CA 1
ATOM 707 C C . PHE A 1 85 ? -7.684 -1.793 -12.025 1.00 92.31 85 PHE A C 1
ATOM 709 O O . PHE A 1 85 ? -8.506 -1.329 -12.812 1.00 92.31 85 PHE A O 1
ATOM 716 N N . ALA A 1 86 ? -7.348 -3.084 -12.044 1.00 90.00 86 ALA A N 1
ATOM 717 C CA . ALA A 1 86 ? -8.005 -4.029 -12.936 1.00 90.00 86 ALA A CA 1
ATOM 718 C C . ALA A 1 86 ? -9.520 -4.083 -12.641 1.00 90.00 86 ALA A C 1
ATOM 720 O O . ALA A 1 86 ? -9.908 -3.994 -11.475 1.00 90.00 86 ALA A O 1
ATOM 721 N N . PRO A 1 87 ? -10.388 -4.298 -13.649 1.00 87.31 87 PRO A N 1
ATOM 722 C CA . PRO A 1 87 ? -11.846 -4.205 -13.480 1.00 87.31 87 PRO A CA 1
ATOM 723 C C . PRO A 1 87 ? -12.441 -5.132 -12.411 1.00 87.31 87 PRO A C 1
ATOM 725 O O . PRO A 1 87 ? -13.509 -4.864 -11.873 1.00 87.31 87 PRO A O 1
ATOM 728 N N . ILE A 1 88 ? -11.753 -6.234 -12.103 1.00 87.62 88 ILE A N 1
ATOM 729 C CA . ILE A 1 88 ? -12.161 -7.214 -11.090 1.00 87.62 88 ILE A CA 1
ATOM 730 C C . ILE A 1 88 ? -11.840 -6.776 -9.647 1.00 87.62 88 ILE A C 1
ATOM 732 O O . ILE A 1 88 ? -12.261 -7.427 -8.692 1.00 87.62 88 ILE A O 1
ATOM 736 N N . VAL A 1 89 ? -11.075 -5.697 -9.460 1.00 86.69 89 VAL A N 1
ATOM 737 C CA . VAL A 1 89 ? -10.625 -5.237 -8.141 1.00 86.69 89 VAL A CA 1
ATOM 738 C C . VAL A 1 89 ? -11.732 -4.435 -7.462 1.00 86.69 89 VAL A C 1
ATOM 740 O O . VAL A 1 89 ? -11.965 -3.274 -7.784 1.00 86.69 89 VAL A O 1
ATOM 743 N N . SER A 1 90 ? -12.382 -5.041 -6.468 1.00 82.31 90 SER A N 1
ATOM 744 C CA . SER A 1 90 ? -13.369 -4.364 -5.615 1.00 82.31 90 SER A CA 1
ATOM 745 C C . SER A 1 90 ? -12.735 -3.627 -4.432 1.00 82.31 90 SER A C 1
ATOM 747 O O . SER A 1 90 ? -13.214 -2.575 -4.024 1.00 82.31 90 SER A O 1
ATOM 749 N N . THR A 1 91 ? -11.667 -4.187 -3.859 1.00 86.38 91 THR A N 1
ATOM 750 C CA . THR A 1 91 ? -10.990 -3.660 -2.664 1.00 86.38 91 THR A CA 1
ATOM 751 C C . THR A 1 91 ? -9.481 -3.909 -2.755 1.00 86.38 91 THR A C 1
ATOM 753 O O . THR A 1 91 ? -9.080 -5.070 -2.912 1.00 86.38 91 THR A O 1
ATOM 756 N N . PRO A 1 92 ? -8.630 -2.875 -2.631 1.00 90.19 92 PRO A N 1
ATOM 757 C CA . PRO A 1 92 ? -7.186 -3.025 -2.773 1.00 90.19 92 PRO A CA 1
ATOM 758 C C . PRO A 1 92 ? -6.564 -3.740 -1.563 1.00 90.19 92 PRO A C 1
ATOM 760 O O . PRO A 1 92 ? -6.636 -3.263 -0.433 1.00 90.19 92 PRO A O 1
ATOM 763 N N . LYS A 1 93 ? -5.885 -4.868 -1.804 1.00 91.38 93 LYS A N 1
ATOM 764 C CA . LYS A 1 93 ? -5.133 -5.617 -0.777 1.00 91.38 93 LYS A CA 1
ATOM 765 C C . LYS A 1 93 ? -3.696 -5.107 -0.671 1.00 91.38 93 LYS A C 1
ATOM 767 O O . LYS A 1 93 ? -2.755 -5.718 -1.184 1.00 91.38 93 LYS A O 1
ATOM 772 N N . LEU A 1 94 ? -3.528 -3.955 -0.027 1.00 96.31 94 LEU A N 1
ATOM 773 C CA . LEU A 1 94 ? -2.276 -3.189 -0.059 1.00 96.31 94 LEU A CA 1
ATOM 774 C C . LEU A 1 94 ? -1.080 -3.924 0.565 1.00 96.31 94 LEU A C 1
ATOM 776 O O . LEU A 1 94 ? 0.016 -3.879 0.010 1.00 96.31 94 LEU A O 1
ATOM 780 N N . LEU A 1 95 ? -1.262 -4.660 1.664 1.00 94.88 95 LEU A N 1
ATOM 781 C CA . LEU A 1 95 ? -0.146 -5.388 2.289 1.00 94.88 95 LEU A CA 1
ATOM 782 C C . LEU A 1 95 ? 0.279 -6.629 1.507 1.00 94.88 95 LEU A C 1
ATOM 784 O O . LEU A 1 95 ? 1.466 -6.960 1.496 1.00 94.88 95 LEU A O 1
ATOM 788 N N . ASP A 1 96 ? -0.647 -7.279 0.803 1.00 94.19 96 ASP A N 1
ATOM 789 C CA . ASP A 1 96 ? -0.302 -8.366 -0.116 1.00 94.19 96 ASP A CA 1
ATOM 790 C C . ASP A 1 96 ? 0.519 -7.827 -1.292 1.00 94.19 96 ASP A C 1
ATOM 792 O O . ASP A 1 96 ? 1.508 -8.440 -1.695 1.00 94.19 96 ASP A O 1
ATOM 796 N N . LEU A 1 97 ? 0.141 -6.655 -1.812 1.00 95.62 97 LEU A N 1
ATOM 797 C CA . LEU A 1 97 ? 0.862 -5.967 -2.879 1.00 95.62 97 LEU A CA 1
ATOM 798 C C . LEU A 1 97 ? 2.288 -5.591 -2.450 1.00 95.62 97 LEU A C 1
ATOM 800 O O . LEU A 1 97 ? 3.244 -5.933 -3.146 1.00 95.62 97 LEU A O 1
ATOM 804 N N . VAL A 1 98 ? 2.451 -4.962 -1.284 1.00 96.56 98 VAL A N 1
ATOM 805 C CA . VAL A 1 98 ? 3.778 -4.641 -0.730 1.00 96.56 98 VAL A CA 1
ATOM 806 C C . VAL A 1 98 ? 4.607 -5.908 -0.525 1.00 96.56 98 VAL A C 1
ATOM 808 O O . VAL A 1 98 ? 5.768 -5.954 -0.926 1.00 96.56 98 VAL A O 1
ATOM 811 N N . SER A 1 99 ? 4.014 -6.967 0.034 1.00 94.38 99 SER A N 1
ATOM 812 C CA . SER A 1 99 ? 4.716 -8.240 0.245 1.00 94.38 99 SER A CA 1
ATOM 813 C C . SER A 1 99 ? 5.231 -8.824 -1.070 1.00 94.38 99 SER A C 1
ATOM 815 O O . SER A 1 99 ? 6.399 -9.196 -1.167 1.00 94.38 99 SER A O 1
ATOM 817 N N . LYS A 1 100 ? 4.386 -8.837 -2.108 1.00 94.62 100 LYS A N 1
ATOM 818 C CA . LYS A 1 100 ? 4.749 -9.292 -3.456 1.00 94.62 100 LYS A CA 1
ATOM 819 C C . LYS A 1 100 ? 5.914 -8.491 -4.039 1.00 94.62 100 LYS A C 1
ATOM 821 O O . LYS A 1 100 ? 6.822 -9.094 -4.609 1.00 94.62 100 LYS A O 1
ATOM 826 N N . LYS A 1 101 ? 5.893 -7.160 -3.912 1.00 95.19 101 LYS A N 1
ATOM 827 C CA . LYS A 1 101 ? 6.961 -6.279 -4.413 1.00 95.19 101 LYS A CA 1
ATOM 828 C C . LYS A 1 101 ? 8.275 -6.512 -3.667 1.00 95.19 101 LYS A C 1
ATOM 830 O O . LYS A 1 101 ? 9.301 -6.728 -4.308 1.00 95.19 101 LYS A O 1
ATOM 835 N N . LEU A 1 102 ? 8.235 -6.580 -2.333 1.00 93.38 102 LEU A N 1
ATOM 836 C CA . LEU A 1 102 ? 9.407 -6.899 -1.511 1.00 93.38 102 LEU A CA 1
ATOM 837 C C . LEU A 1 102 ? 10.024 -8.243 -1.896 1.00 93.38 102 LEU A C 1
ATOM 839 O O . LEU A 1 102 ? 11.242 -8.334 -2.022 1.00 93.38 102 LEU A O 1
ATOM 843 N N . THR A 1 103 ? 9.214 -9.280 -2.124 1.00 91.69 103 THR A N 1
ATOM 844 C CA . THR A 1 103 ? 9.716 -10.585 -2.575 1.00 91.69 103 THR A CA 1
ATOM 845 C C . THR A 1 103 ? 10.479 -10.479 -3.892 1.00 91.69 103 THR A C 1
ATOM 847 O O . THR A 1 103 ? 11.523 -11.102 -4.026 1.00 91.69 103 THR A O 1
ATOM 850 N N . VAL A 1 104 ? 10.008 -9.696 -4.863 1.00 90.31 104 VAL A N 1
ATOM 851 C CA . VAL A 1 104 ? 10.717 -9.558 -6.145 1.00 90.31 104 VAL A CA 1
ATOM 852 C C . VAL A 1 104 ? 12.015 -8.770 -5.996 1.00 90.31 104 VAL A C 1
ATOM 854 O O . VAL A 1 104 ? 13.039 -9.217 -6.503 1.00 90.31 104 VAL A O 1
ATOM 857 N N . ILE A 1 105 ? 11.998 -7.661 -5.256 1.00 89.56 105 ILE A N 1
ATOM 858 C CA . ILE A 1 105 ? 13.182 -6.810 -5.057 1.00 89.56 105 ILE A CA 1
ATOM 859 C C . ILE A 1 105 ? 14.271 -7.539 -4.256 1.00 89.56 105 ILE A C 1
ATOM 861 O O . ILE A 1 105 ? 15.451 -7.418 -4.553 1.00 89.56 105 ILE A O 1
ATOM 865 N N . THR A 1 106 ? 13.885 -8.334 -3.258 1.00 86.44 106 THR A N 1
ATOM 866 C CA . THR A 1 106 ? 14.840 -9.042 -2.383 1.00 86.44 106 THR A CA 1
ATOM 867 C C . THR A 1 106 ? 15.357 -10.361 -2.951 1.00 86.44 106 THR A C 1
ATOM 869 O O . THR A 1 106 ? 16.235 -10.968 -2.353 1.00 86.44 106 THR A O 1
ATOM 872 N N . ASN A 1 107 ? 14.827 -10.804 -4.092 1.00 86.38 107 ASN A N 1
ATOM 873 C CA . ASN A 1 107 ? 15.283 -12.002 -4.797 1.00 86.38 107 ASN A CA 1
ATOM 874 C C . ASN A 1 107 ? 16.307 -11.689 -5.901 1.00 86.38 107 ASN A C 1
ATOM 876 O O . ASN A 1 107 ? 16.582 -12.561 -6.729 1.00 86.38 107 ASN A O 1
ATOM 880 N N . VAL A 1 108 ? 16.836 -10.461 -5.954 1.00 85.81 108 VAL A N 1
ATOM 881 C CA . VAL A 1 108 ? 17.968 -10.134 -6.829 1.00 85.81 108 VAL A CA 1
ATOM 882 C C . VAL A 1 108 ? 19.180 -10.949 -6.354 1.00 85.81 108 VAL A C 1
ATOM 884 O O . VAL A 1 108 ? 19.526 -10.866 -5.178 1.00 85.81 108 VAL A O 1
ATOM 887 N N . PRO A 1 109 ? 19.804 -11.764 -7.222 1.00 83.75 109 PRO A N 1
ATOM 888 C CA . PRO A 1 109 ? 20.965 -12.567 -6.862 1.00 83.75 109 PRO A CA 1
ATOM 889 C C . PRO A 1 109 ? 22.139 -11.723 -6.350 1.00 83.75 109 PRO A C 1
ATOM 891 O O . PRO A 1 109 ? 22.488 -10.719 -6.967 1.00 83.75 109 PRO A O 1
ATOM 894 N N . ASP A 1 110 ? 22.811 -12.185 -5.291 1.00 79.56 110 ASP A N 1
ATOM 895 C CA . ASP A 1 110 ? 23.944 -11.477 -4.665 1.00 79.56 110 ASP A CA 1
ATOM 896 C C . ASP A 1 110 ? 25.123 -11.234 -5.624 1.00 79.56 110 ASP A C 1
ATOM 898 O O . ASP A 1 110 ? 25.934 -10.333 -5.423 1.00 79.56 110 ASP A O 1
ATOM 902 N N . ASN A 1 111 ? 25.234 -12.030 -6.693 1.00 77.69 111 ASN A N 1
ATOM 903 C CA . ASN A 1 111 ? 26.267 -11.869 -7.717 1.00 77.69 111 ASN A CA 1
ATOM 904 C C . ASN A 1 111 ? 25.999 -10.700 -8.682 1.00 77.69 111 ASN A C 1
ATOM 906 O O . ASN A 1 111 ? 26.813 -10.453 -9.573 1.00 77.69 111 ASN A O 1
ATOM 910 N N . ILE A 1 112 ? 24.872 -10.000 -8.539 1.00 80.88 112 ILE A N 1
ATOM 911 C CA . ILE A 1 112 ? 24.498 -8.857 -9.367 1.00 80.88 112 ILE A CA 1
ATOM 912 C C . ILE A 1 112 ? 24.686 -7.591 -8.546 1.00 80.88 112 ILE A C 1
ATOM 914 O O . ILE A 1 112 ? 23.846 -7.212 -7.735 1.00 80.88 112 ILE A O 1
ATOM 918 N N . SER A 1 113 ? 25.812 -6.922 -8.784 1.00 78.44 113 SER A N 1
ATOM 919 C CA . SER A 1 113 ? 26.089 -5.626 -8.173 1.00 78.44 113 SER A CA 1
ATOM 920 C C . SER A 1 113 ? 25.200 -4.562 -8.812 1.00 78.44 113 SER A C 1
ATOM 922 O O . SER A 1 113 ? 25.371 -4.220 -9.985 1.00 78.44 113 SER A O 1
ATOM 924 N N . LEU A 1 114 ? 24.223 -4.065 -8.055 1.00 80.81 114 LEU A N 1
ATOM 925 C CA . LEU A 1 114 ? 23.401 -2.942 -8.478 1.00 80.81 114 LEU A CA 1
ATOM 926 C C . LEU A 1 114 ? 24.194 -1.641 -8.279 1.00 80.81 114 LEU A C 1
ATOM 928 O O . LEU A 1 114 ? 24.486 -1.262 -7.149 1.00 80.81 114 LEU A O 1
ATOM 932 N N . ASP A 1 115 ? 24.522 -0.951 -9.374 1.00 82.88 115 ASP A N 1
ATOM 933 C CA . ASP A 1 115 ? 24.942 0.452 -9.369 1.00 82.88 115 ASP A CA 1
ATOM 934 C C . ASP A 1 115 ? 24.051 1.284 -8.421 1.00 82.88 115 ASP A C 1
ATOM 936 O O . ASP A 1 115 ? 22.832 1.354 -8.643 1.00 82.88 115 ASP A O 1
ATOM 940 N N . PRO A 1 116 ? 24.637 1.915 -7.385 1.00 82.81 116 PRO A N 1
ATOM 941 C CA . PRO A 1 116 ? 23.885 2.650 -6.375 1.00 82.81 116 PRO A CA 1
ATOM 942 C C . PRO A 1 116 ? 23.084 3.830 -6.931 1.00 82.81 116 PRO A C 1
ATOM 944 O O . PRO A 1 116 ? 21.988 4.104 -6.449 1.00 82.81 116 PRO A O 1
ATOM 947 N N . GLN A 1 117 ? 23.591 4.534 -7.948 1.00 81.25 117 GLN A N 1
ATOM 948 C CA . GLN A 1 117 ? 22.886 5.691 -8.506 1.00 81.25 117 GLN A CA 1
ATOM 949 C C . GLN A 1 117 ? 21.623 5.245 -9.246 1.00 81.25 117 GLN A C 1
ATOM 951 O O . GLN A 1 117 ? 20.553 5.822 -9.053 1.00 81.25 117 GLN A O 1
ATOM 956 N N . LEU A 1 118 ? 21.721 4.171 -10.034 1.00 81.69 118 LEU A N 1
ATOM 957 C CA . LEU A 1 118 ? 20.571 3.560 -10.696 1.00 81.69 118 LEU A CA 1
ATOM 958 C C . LEU A 1 118 ? 19.597 2.930 -9.707 1.00 81.69 118 LEU A C 1
ATOM 960 O O . LEU A 1 118 ? 18.388 3.004 -9.921 1.00 81.69 118 LEU A O 1
ATOM 964 N N . TYR A 1 119 ? 20.108 2.345 -8.622 1.00 86.31 119 TYR A N 1
ATOM 965 C CA . TYR A 1 119 ? 19.276 1.789 -7.561 1.00 86.31 119 TYR A CA 1
ATOM 966 C C . TYR A 1 119 ? 18.376 2.879 -6.984 1.00 86.31 119 TYR A C 1
ATOM 968 O O . TYR A 1 119 ? 17.155 2.733 -6.989 1.00 86.31 119 TYR A O 1
ATOM 976 N N . HIS A 1 120 ? 18.966 4.004 -6.576 1.00 85.31 120 HIS A N 1
ATOM 977 C CA . HIS A 1 120 ? 18.214 5.127 -6.029 1.00 85.31 120 HIS A CA 1
ATOM 978 C C . HIS A 1 120 ? 17.257 5.736 -7.058 1.00 85.31 120 HIS A C 1
ATOM 980 O O . HIS A 1 120 ? 16.099 5.998 -6.753 1.00 85.31 120 HIS A O 1
ATOM 986 N N . ALA A 1 121 ? 17.684 5.901 -8.310 1.00 84.38 121 ALA A N 1
ATOM 987 C CA . ALA A 1 121 ? 16.827 6.485 -9.340 1.00 84.38 121 ALA A CA 1
ATOM 988 C C . ALA A 1 121 ? 15.600 5.618 -9.689 1.00 84.38 121 ALA A C 1
ATOM 990 O O . ALA A 1 121 ? 14.539 6.158 -10.012 1.00 84.38 121 ALA A O 1
ATOM 991 N N . LEU A 1 122 ? 15.732 4.287 -9.656 1.00 87.88 122 LEU A N 1
ATOM 992 C CA . LEU A 1 122 ? 14.693 3.365 -10.130 1.00 87.88 122 LEU A CA 1
ATOM 993 C C . LEU A 1 122 ? 13.887 2.708 -9.008 1.00 87.88 122 LEU A C 1
ATOM 995 O O . LEU A 1 122 ? 12.702 2.446 -9.211 1.00 87.88 122 LEU A O 1
ATOM 999 N N . LEU A 1 123 ? 14.494 2.430 -7.851 1.00 91.06 123 LEU A N 1
ATOM 1000 C CA . LEU A 1 123 ? 13.856 1.670 -6.772 1.00 91.06 123 LEU A CA 1
ATOM 1001 C C . LEU A 1 123 ? 13.370 2.537 -5.609 1.00 91.06 123 LEU A C 1
ATOM 1003 O O . LEU A 1 123 ? 12.336 2.200 -5.031 1.00 91.06 123 LEU A O 1
ATOM 1007 N N . ASP A 1 124 ? 14.009 3.673 -5.303 1.00 91.19 124 ASP A N 1
ATOM 1008 C CA . ASP A 1 124 ? 13.502 4.606 -4.279 1.00 91.19 124 ASP A CA 1
ATOM 1009 C C . ASP A 1 124 ? 12.029 5.006 -4.505 1.00 91.19 124 ASP A C 1
ATOM 1011 O O . ASP A 1 124 ? 11.258 4.939 -3.543 1.00 91.19 124 ASP A O 1
ATOM 1015 N N . PRO A 1 125 ? 11.568 5.319 -5.740 1.00 91.06 125 PRO A N 1
ATOM 1016 C CA . PRO A 1 125 ? 10.153 5.609 -5.987 1.00 91.06 125 PRO A CA 1
ATOM 1017 C C . PRO A 1 125 ? 9.230 4.446 -5.598 1.00 91.06 125 PRO A C 1
ATOM 1019 O O . PRO A 1 125 ? 8.131 4.657 -5.083 1.00 91.06 125 PRO A O 1
ATOM 1022 N N . ILE A 1 126 ? 9.680 3.205 -5.814 1.00 94.12 126 ILE A N 1
ATOM 1023 C CA . ILE A 1 126 ? 8.925 1.998 -5.464 1.00 94.12 126 ILE A CA 1
ATOM 1024 C C . ILE A 1 126 ? 8.860 1.848 -3.943 1.00 94.12 126 ILE A C 1
ATOM 1026 O O . ILE A 1 126 ? 7.794 1.549 -3.405 1.00 94.12 126 ILE A O 1
ATOM 1030 N N . PHE A 1 127 ? 9.963 2.090 -3.228 1.00 94.38 127 PHE A N 1
ATOM 1031 C CA . PHE A 1 127 ? 9.982 2.045 -1.763 1.00 94.38 127 PHE A CA 1
ATOM 1032 C C . PHE A 1 127 ? 9.087 3.112 -1.134 1.00 94.38 127 PHE A C 1
ATOM 1034 O O . PHE A 1 127 ? 8.321 2.792 -0.224 1.00 94.38 127 PHE A O 1
ATOM 1041 N N . VAL A 1 128 ? 9.112 4.341 -1.654 1.00 93.38 128 VAL A N 1
ATOM 1042 C CA . VAL A 1 128 ? 8.210 5.423 -1.227 1.00 93.38 128 VAL A CA 1
ATOM 1043 C C . VAL A 1 128 ? 6.749 5.027 -1.466 1.00 93.38 128 VAL A C 1
ATOM 1045 O O . VAL A 1 128 ? 5.923 5.084 -0.554 1.00 93.38 128 VAL A O 1
ATOM 1048 N N . LYS A 1 129 ? 6.431 4.508 -2.657 1.00 94.62 129 LYS A N 1
ATOM 1049 C CA . LYS A 1 129 ? 5.094 3.994 -2.989 1.00 94.62 129 LYS A CA 1
ATOM 1050 C C . LYS A 1 129 ? 4.648 2.872 -2.040 1.00 94.62 129 LYS A C 1
ATOM 1052 O O . LYS A 1 129 ? 3.515 2.889 -1.557 1.00 94.62 129 LYS A O 1
ATOM 1057 N N . MET A 1 130 ? 5.534 1.932 -1.704 1.00 96.69 130 MET A N 1
ATOM 1058 C CA . MET A 1 130 ? 5.255 0.879 -0.720 1.00 96.69 130 MET A CA 1
ATOM 1059 C C . MET A 1 130 ? 5.021 1.437 0.689 1.00 96.69 130 MET A C 1
ATOM 1061 O O . MET A 1 130 ? 4.127 0.954 1.384 1.00 96.69 130 MET A O 1
ATOM 1065 N N . ALA A 1 131 ? 5.765 2.464 1.108 1.00 96.00 131 ALA A N 1
ATOM 1066 C CA . ALA A 1 131 ? 5.535 3.140 2.382 1.00 96.00 131 ALA A CA 1
ATOM 1067 C C . ALA A 1 131 ? 4.132 3.766 2.435 1.00 96.00 131 ALA A C 1
ATOM 1069 O O . ALA A 1 131 ? 3.400 3.550 3.405 1.00 96.00 131 ALA A O 1
ATOM 1070 N N . HIS A 1 132 ? 3.707 4.441 1.361 1.00 96.88 132 HIS A N 1
ATOM 1071 C CA . HIS A 1 132 ? 2.343 4.962 1.247 1.00 96.88 132 HIS A CA 1
ATOM 1072 C C . HIS A 1 132 ? 1.298 3.842 1.363 1.00 96.88 132 HIS A C 1
ATOM 1074 O O . HIS A 1 132 ? 0.331 3.973 2.112 1.00 96.88 132 HIS A O 1
ATOM 1080 N N . TYR A 1 133 ? 1.497 2.709 0.682 1.00 97.38 133 TYR A N 1
ATOM 1081 C CA . TYR A 1 133 ? 0.574 1.570 0.754 1.00 97.38 133 TYR A CA 1
ATOM 1082 C C . TYR A 1 133 ? 0.452 0.987 2.158 1.00 97.38 133 TYR A C 1
ATOM 1084 O O . TYR A 1 133 ? -0.648 0.636 2.574 1.00 97.38 133 TYR A O 1
ATOM 1092 N N . VAL A 1 134 ? 1.547 0.918 2.914 1.00 96.69 134 VAL A N 1
ATOM 1093 C CA . VAL A 1 134 ? 1.513 0.455 4.306 1.00 96.69 134 VAL A CA 1
ATOM 1094 C C . VAL A 1 134 ? 0.739 1.414 5.213 1.00 96.69 134 VAL A C 1
ATOM 1096 O O . VAL A 1 134 ? 0.029 0.959 6.113 1.00 96.69 134 VAL A O 1
ATOM 1099 N N . ILE A 1 135 ? 0.857 2.726 4.989 1.00 96.31 135 ILE A N 1
ATOM 1100 C CA . ILE A 1 135 ? 0.093 3.739 5.734 1.00 96.31 135 ILE A CA 1
ATOM 1101 C C . ILE A 1 135 ? -1.407 3.630 5.417 1.00 96.31 135 ILE A C 1
ATOM 1103 O O . ILE A 1 135 ? -2.236 3.783 6.312 1.00 96.31 135 ILE A O 1
ATOM 1107 N N . LEU A 1 136 ? -1.749 3.346 4.159 1.00 96.69 136 LEU A N 1
ATOM 1108 C CA . LEU A 1 136 ? -3.123 3.280 3.647 1.00 96.69 136 LEU A CA 1
ATOM 1109 C C . LEU A 1 136 ? -3.807 1.908 3.827 1.00 96.69 136 LEU A C 1
ATOM 1111 O O . LEU A 1 136 ? -5.000 1.769 3.545 1.00 96.69 136 LEU A O 1
ATOM 1115 N N . ALA A 1 137 ? -3.064 0.888 4.253 1.00 95.38 137 ALA A N 1
ATOM 1116 C CA . ALA A 1 137 ? -3.554 -0.478 4.408 1.00 95.38 137 ALA A CA 1
ATOM 1117 C C . ALA A 1 137 ? -4.578 -0.646 5.540 1.00 95.38 137 ALA A C 1
ATOM 1119 O O . ALA A 1 137 ? -4.559 0.074 6.540 1.00 95.38 137 ALA A O 1
ATOM 1120 N N . ASP A 1 138 ? -5.426 -1.664 5.402 1.00 91.25 138 ASP A N 1
ATOM 1121 C CA . ASP A 1 138 ? -6.323 -2.167 6.441 1.00 91.25 138 ASP A CA 1
ATOM 1122 C C . ASP A 1 138 ? -5.549 -2.887 7.553 1.00 91.25 138 ASP A C 1
ATOM 1124 O O . ASP A 1 138 ? -4.409 -3.332 7.367 1.00 91.25 138 ASP A O 1
ATOM 1128 N N . GLY A 1 139 ? -6.127 -2.934 8.753 1.00 83.88 139 GLY A N 1
ATOM 1129 C CA . GLY A 1 139 ? -5.553 -3.545 9.949 1.00 83.88 139 GLY A CA 1
ATOM 1130 C C . GLY A 1 139 ? -5.176 -5.009 9.717 1.00 83.88 139 GLY A C 1
ATOM 1131 O O . GLY A 1 139 ? -6.033 -5.859 9.500 1.00 83.88 139 GLY A O 1
ATOM 1132 N N . ASP A 1 140 ? -3.878 -5.313 9.789 1.00 86.06 140 ASP A N 1
ATOM 1133 C CA . ASP A 1 140 ? -3.334 -6.652 9.540 1.00 86.06 140 ASP A CA 1
ATOM 1134 C C . ASP A 1 140 ? -2.112 -6.889 10.441 1.00 86.06 140 ASP A C 1
ATOM 1136 O O . ASP A 1 140 ? -1.237 -6.026 10.596 1.00 86.06 140 ASP A O 1
ATOM 1140 N N . PHE A 1 141 ? -2.028 -8.082 11.028 1.00 82.75 141 PHE A N 1
ATOM 1141 C CA . PHE A 1 141 ? -0.948 -8.472 11.932 1.00 82.75 141 PHE A CA 1
ATOM 1142 C C . PHE A 1 141 ? 0.428 -8.518 11.244 1.00 82.75 141 PHE A C 1
ATOM 1144 O O . PHE A 1 141 ? 1.447 -8.252 11.892 1.00 82.75 141 PHE A O 1
ATOM 1151 N N . ARG A 1 142 ? 0.472 -8.797 9.933 1.00 88.25 142 ARG A N 1
ATOM 1152 C CA . ARG A 1 142 ? 1.689 -8.871 9.104 1.00 88.25 142 ARG A CA 1
ATOM 1153 C C . ARG A 1 142 ? 2.338 -7.508 8.900 1.00 88.25 142 ARG A C 1
ATOM 1155 O O . ARG A 1 142 ? 3.539 -7.443 8.628 1.00 88.25 142 ARG A O 1
ATOM 1162 N N . ARG A 1 143 ? 1.579 -6.416 9.071 1.00 91.44 143 ARG A N 1
ATOM 1163 C CA . ARG A 1 143 ? 2.033 -5.045 8.794 1.00 91.44 143 ARG A CA 1
ATOM 1164 C C . ARG A 1 143 ? 3.352 -4.709 9.489 1.00 91.44 143 ARG A C 1
ATOM 1166 O O . ARG A 1 143 ? 4.210 -4.071 8.893 1.00 91.44 143 ARG A O 1
ATOM 1173 N N . GLN A 1 144 ? 3.551 -5.176 10.721 1.00 91.25 144 GLN A N 1
ATOM 1174 C CA . GLN A 1 144 ? 4.766 -4.865 11.480 1.00 91.25 144 GLN A CA 1
ATOM 1175 C C . GLN A 1 144 ? 6.024 -5.524 10.917 1.00 91.25 144 GLN A C 1
ATOM 1177 O O . GLN A 1 144 ? 7.063 -4.874 10.837 1.00 91.25 144 GLN A O 1
ATOM 1182 N N . GLY A 1 145 ? 5.928 -6.783 10.481 1.00 91.12 145 GLY A N 1
ATOM 1183 C CA . GLY A 1 145 ? 7.047 -7.461 9.823 1.00 91.12 145 GLY A CA 1
ATOM 1184 C C . GLY A 1 145 ? 7.405 -6.793 8.495 1.00 91.12 145 GLY A C 1
ATOM 1185 O O . GLY A 1 145 ? 8.579 -6.600 8.192 1.00 91.12 145 GLY A O 1
ATOM 1186 N N . ILE A 1 146 ? 6.387 -6.359 7.745 1.00 93.38 146 ILE A N 1
ATOM 1187 C CA . ILE A 1 146 ? 6.563 -5.617 6.490 1.00 93.38 146 ILE A CA 1
ATOM 1188 C C . ILE A 1 146 ? 7.255 -4.267 6.740 1.00 93.38 146 ILE A C 1
ATOM 1190 O O . ILE A 1 146 ? 8.214 -3.944 6.046 1.00 93.38 146 ILE A O 1
ATOM 1194 N N . ILE A 1 147 ? 6.823 -3.501 7.750 1.00 93.75 147 ILE A N 1
ATOM 1195 C CA . ILE A 1 147 ? 7.443 -2.214 8.114 1.00 93.75 147 ILE A CA 1
ATOM 1196 C C . ILE A 1 147 ? 8.897 -2.395 8.533 1.00 93.75 147 ILE A C 1
ATOM 1198 O O . ILE A 1 147 ? 9.743 -1.616 8.103 1.00 93.75 147 ILE A O 1
ATOM 1202 N N . ALA A 1 148 ? 9.191 -3.394 9.369 1.00 91.44 148 ALA A N 1
ATOM 1203 C CA . ALA A 1 148 ? 10.554 -3.662 9.816 1.00 91.44 148 ALA A CA 1
ATOM 1204 C C . ALA A 1 148 ? 11.486 -3.895 8.620 1.00 91.44 148 ALA A C 1
ATOM 1206 O O . ALA A 1 148 ? 12.525 -3.253 8.523 1.00 91.44 148 ALA A O 1
ATOM 1207 N N . ARG A 1 149 ? 11.044 -4.714 7.658 1.00 90.81 149 ARG A N 1
ATOM 1208 C CA . ARG A 1 149 ? 11.797 -4.988 6.431 1.00 90.81 149 ARG A CA 1
ATOM 1209 C C . ARG A 1 149 ? 11.929 -3.767 5.519 1.00 90.81 149 ARG A C 1
ATOM 1211 O O . ARG A 1 149 ? 12.985 -3.544 4.945 1.00 90.81 149 ARG A O 1
ATOM 1218 N N . LEU A 1 150 ? 10.870 -2.969 5.378 1.00 90.56 150 LEU A N 1
ATOM 1219 C CA . LEU A 1 150 ? 10.917 -1.734 4.588 1.00 90.56 150 LEU A CA 1
ATOM 1220 C C . LEU A 1 150 ? 11.903 -0.723 5.177 1.00 90.56 150 LEU A C 1
ATOM 1222 O O . LEU A 1 150 ? 12.615 -0.078 4.420 1.00 90.56 150 LEU A O 1
ATOM 1226 N N . LYS A 1 151 ? 11.977 -0.586 6.507 1.00 90.38 151 LYS A N 1
ATOM 1227 C CA . LYS A 1 151 ? 12.853 0.397 7.173 1.00 90.38 151 LYS A CA 1
ATOM 1228 C C . LYS A 1 151 ? 14.331 0.238 6.835 1.00 90.38 151 LYS A C 1
ATOM 1230 O O . LYS A 1 151 ? 15.040 1.234 6.854 1.00 90.38 151 LYS A O 1
ATOM 1235 N N . GLU A 1 152 ? 14.768 -0.970 6.506 1.00 87.19 152 GLU A N 1
ATOM 1236 C CA . GLU A 1 152 ? 16.147 -1.251 6.093 1.00 87.19 152 GLU A CA 1
ATOM 1237 C C . GLU A 1 152 ? 16.446 -0.790 4.658 1.00 87.19 152 GLU A C 1
ATOM 1239 O O . GLU A 1 152 ? 17.601 -0.561 4.317 1.00 87.19 152 GLU A O 1
ATOM 1244 N N . LEU A 1 153 ? 15.412 -0.652 3.823 1.00 87.50 153 LEU A N 1
ATOM 1245 C CA . LEU A 1 153 ? 15.528 -0.411 2.382 1.00 87.50 153 LEU A CA 1
ATOM 1246 C C . LEU A 1 153 ? 15.015 0.968 1.949 1.00 87.50 153 LEU A C 1
ATOM 1248 O O . LEU A 1 153 ? 15.247 1.380 0.815 1.00 87.50 153 LEU A O 1
ATOM 1252 N N . MET A 1 154 ? 14.264 1.654 2.813 1.00 87.44 154 MET A N 1
ATOM 1253 C CA . MET A 1 154 ? 13.593 2.899 2.460 1.00 87.44 154 MET A CA 1
ATOM 1254 C C . MET A 1 154 ? 14.580 4.062 2.313 1.00 87.44 154 MET A C 1
ATOM 1256 O O . MET A 1 154 ? 15.434 4.262 3.181 1.00 87.44 154 MET A O 1
ATOM 1260 N N . PRO A 1 155 ? 14.404 4.896 1.278 1.00 89.62 155 PRO A N 1
ATOM 1261 C CA . PRO A 1 155 ? 15.115 6.157 1.172 1.00 89.62 155 PRO A CA 1
ATOM 1262 C C . PRO A 1 155 ? 14.597 7.174 2.208 1.00 89.62 155 PRO A C 1
ATOM 1264 O O . PRO A 1 155 ? 13.560 6.954 2.847 1.00 89.62 155 PRO A O 1
ATOM 1267 N N . PRO A 1 156 ? 15.274 8.325 2.368 1.00 88.19 156 PRO A N 1
ATOM 1268 C CA . PRO A 1 156 ? 14.743 9.444 3.138 1.00 88.19 156 PRO A CA 1
ATOM 1269 C C . PRO A 1 156 ? 13.372 9.887 2.606 1.00 88.19 156 PRO A C 1
ATOM 1271 O O . PRO A 1 156 ? 13.226 10.217 1.432 1.00 88.19 156 PRO A O 1
ATOM 1274 N N . MET A 1 157 ? 12.371 9.921 3.484 1.00 88.88 157 MET A N 1
ATOM 1275 C CA . MET A 1 157 ? 11.003 10.332 3.152 1.00 88.88 157 MET A CA 1
ATOM 1276 C C . MET A 1 157 ? 10.699 11.728 3.691 1.00 88.88 157 MET A C 1
ATOM 1278 O O . MET A 1 157 ? 11.392 12.240 4.575 1.00 88.88 157 MET A O 1
ATOM 1282 N N . ASP A 1 158 ? 9.630 12.344 3.188 1.00 91.25 158 ASP A N 1
ATOM 1283 C CA . ASP A 1 158 ? 9.132 13.585 3.766 1.00 91.25 158 ASP A CA 1
ATOM 1284 C C . ASP A 1 158 ? 8.703 13.382 5.243 1.00 91.25 158 ASP A C 1
ATOM 1286 O O . ASP A 1 158 ? 8.421 12.253 5.681 1.00 91.25 158 ASP A O 1
ATOM 1290 N N . PRO A 1 159 ? 8.661 14.461 6.046 1.00 93.94 159 PRO A N 1
ATOM 1291 C CA . PRO A 1 159 ? 8.362 14.357 7.472 1.00 93.94 159 PRO A CA 1
ATOM 1292 C C . PRO A 1 159 ? 6.975 13.786 7.787 1.00 93.94 159 PRO A C 1
ATOM 1294 O O . PRO A 1 159 ? 6.817 13.118 8.810 1.00 93.94 159 PRO A O 1
ATOM 1297 N N . ILE A 1 160 ? 5.976 14.025 6.931 1.00 95.25 160 ILE A N 1
ATOM 1298 C CA . ILE A 1 160 ? 4.594 13.592 7.161 1.00 95.25 160 ILE A CA 1
ATOM 1299 C C . ILE A 1 160 ? 4.478 12.088 6.933 1.00 95.25 160 ILE A C 1
ATOM 1301 O O . ILE A 1 160 ? 4.009 11.371 7.821 1.00 95.25 160 ILE A O 1
ATOM 1305 N N . THR A 1 161 ? 4.993 11.586 5.809 1.00 93.94 161 THR A N 1
ATOM 1306 C CA . THR A 1 161 ? 5.062 10.146 5.522 1.00 93.94 161 THR A CA 1
ATOM 1307 C C . THR A 1 161 ? 5.851 9.417 6.602 1.00 93.94 161 THR A C 1
ATOM 1309 O O . THR A 1 161 ? 5.375 8.423 7.157 1.00 93.94 161 THR A O 1
ATOM 1312 N N . SER A 1 162 ? 7.012 9.957 6.983 1.00 94.38 162 SER A N 1
ATOM 1313 C CA . SER A 1 162 ? 7.846 9.398 8.051 1.00 94.38 162 SER A CA 1
ATOM 1314 C C . SER A 1 162 ? 7.090 9.316 9.379 1.00 94.38 162 SER A C 1
ATOM 1316 O O . SER A 1 162 ? 7.143 8.292 10.066 1.00 94.38 162 SER A O 1
ATOM 1318 N N . LYS A 1 163 ? 6.339 10.366 9.735 1.00 96.50 163 LYS A N 1
ATOM 1319 C CA . LYS A 1 163 ? 5.568 10.409 10.980 1.00 96.50 163 LYS A CA 1
ATOM 1320 C C . LYS A 1 163 ? 4.408 9.417 10.978 1.00 96.50 163 LYS A C 1
ATOM 1322 O O . LYS A 1 163 ? 4.231 8.695 11.961 1.00 96.50 163 LYS A O 1
ATOM 1327 N N . CYS A 1 164 ? 3.641 9.352 9.893 1.00 96.25 164 CYS A N 1
ATOM 1328 C CA . CYS A 1 164 ? 2.561 8.381 9.732 1.00 96.25 164 CYS A CA 1
ATOM 1329 C C . CYS A 1 164 ? 3.089 6.950 9.832 1.00 96.25 164 CYS A C 1
ATOM 1331 O O . CYS A 1 164 ? 2.576 6.150 10.615 1.00 96.25 164 CYS A O 1
ATOM 1333 N N . LEU A 1 165 ? 4.161 6.640 9.103 1.00 94.69 165 LEU A N 1
ATOM 1334 C CA . LEU A 1 165 ? 4.758 5.312 9.113 1.00 94.69 165 LEU A CA 1
ATOM 1335 C C . LEU A 1 165 ? 5.329 4.942 10.486 1.00 94.69 165 LEU A C 1
ATOM 1337 O O . LEU A 1 165 ? 5.210 3.791 10.907 1.00 94.69 165 LEU A O 1
ATOM 1341 N N . GLN A 1 166 ? 5.902 5.908 11.214 1.00 94.88 166 GLN A N 1
ATOM 1342 C CA . GLN A 1 166 ? 6.324 5.711 12.599 1.00 94.88 166 GLN A CA 1
ATOM 1343 C C . GLN A 1 166 ? 5.138 5.302 13.481 1.00 94.88 166 GLN A C 1
ATOM 1345 O O . GLN A 1 166 ? 5.222 4.289 14.171 1.00 94.88 166 GLN A O 1
ATOM 1350 N N . LEU A 1 167 ? 4.038 6.061 13.459 1.00 95.62 167 LEU A N 1
ATOM 1351 C CA . LEU A 1 167 ? 2.863 5.777 14.290 1.00 95.62 167 LEU A CA 1
ATOM 1352 C C . LEU A 1 167 ? 2.259 4.408 13.959 1.00 95.62 167 LEU A C 1
ATOM 1354 O O . LEU A 1 167 ? 2.012 3.611 14.864 1.00 95.62 167 LEU A O 1
ATOM 1358 N N . VAL A 1 168 ? 2.112 4.093 12.670 1.00 94.12 168 VAL A N 1
ATOM 1359 C CA . VAL A 1 168 ? 1.626 2.786 12.208 1.00 94.12 168 VAL A CA 1
ATOM 1360 C C . VAL A 1 168 ? 2.577 1.656 12.633 1.00 94.12 168 VAL A C 1
ATOM 1362 O O . VAL A 1 168 ? 2.130 0.612 13.114 1.00 94.12 168 VAL A O 1
ATOM 1365 N N . GLY A 1 169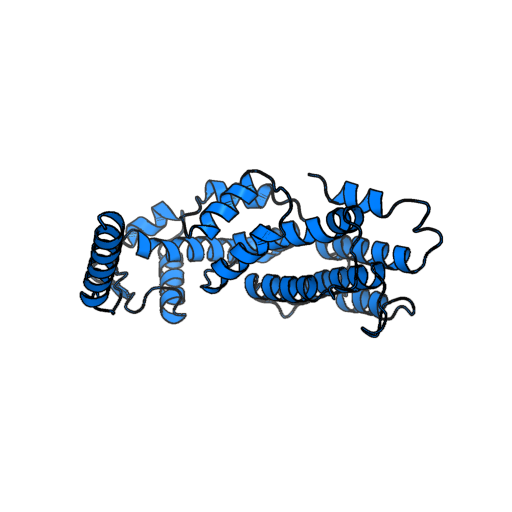 ? 3.892 1.858 12.519 1.00 92.12 169 GLY A N 1
ATOM 1366 C CA . GLY A 1 169 ? 4.916 0.898 12.950 1.00 92.12 169 GLY A CA 1
ATOM 1367 C C . GLY A 1 169 ? 5.007 0.720 14.468 1.00 92.12 169 GLY A C 1
ATOM 1368 O O . GLY A 1 169 ? 5.401 -0.325 14.968 1.00 92.12 169 GLY A O 1
ATOM 1369 N N . GLU A 1 170 ? 4.604 1.719 15.243 1.00 91.50 170 GLU A N 1
ATOM 1370 C CA . GLU A 1 170 ? 4.534 1.621 16.702 1.00 91.50 170 GLU A CA 1
ATOM 1371 C C . GLU A 1 170 ? 3.163 1.119 17.187 1.00 91.50 170 GLU A C 1
ATOM 1373 O O . GLU A 1 170 ? 2.946 1.010 18.399 1.00 91.50 170 GLU A O 1
ATOM 1378 N N . ARG A 1 171 ? 2.244 0.795 16.258 1.00 90.94 171 ARG A N 1
ATOM 1379 C CA . ARG A 1 171 ? 0.827 0.475 16.516 1.00 90.94 171 ARG A CA 1
ATOM 1380 C C . ARG A 1 171 ? 0.164 1.537 17.402 1.00 90.94 171 ARG A C 1
ATOM 1382 O O . ARG A 1 171 ? -0.467 1.216 18.413 1.00 90.94 171 ARG A O 1
ATOM 1389 N N . LYS A 1 172 ? 0.414 2.804 17.080 1.00 92.38 172 LYS A N 1
ATOM 1390 C CA . LYS A 1 172 ? -0.155 3.978 17.743 1.00 92.38 172 LYS A CA 1
ATOM 1391 C C . LYS A 1 172 ? -1.276 4.561 16.896 1.00 92.38 172 LYS A C 1
ATOM 1393 O O . LYS A 1 172 ? -1.332 4.359 15.687 1.00 92.38 172 LYS A O 1
ATOM 1398 N N . PHE A 1 173 ? -2.147 5.309 17.561 1.00 92.19 173 PHE A N 1
ATOM 1399 C CA . PHE A 1 173 ? -3.214 6.053 16.909 1.00 92.19 173 PHE A CA 1
ATOM 1400 C C . PHE A 1 173 ? -2.635 7.083 15.926 1.00 92.19 173 PHE A C 1
ATOM 1402 O O . PHE A 1 173 ? -1.727 7.838 16.282 1.00 92.19 173 PHE A O 1
ATOM 1409 N N . VAL A 1 174 ? -3.166 7.113 14.705 1.00 94.81 174 VAL A N 1
ATOM 1410 C CA . VAL A 1 174 ? -2.836 8.098 13.669 1.00 94.81 174 VAL A CA 1
ATOM 1411 C C . VAL A 1 174 ? -3.968 9.127 13.602 1.00 94.81 174 VAL A C 1
ATOM 1413 O O . VAL A 1 174 ? -5.057 8.769 13.146 1.00 94.81 174 VAL A O 1
ATOM 1416 N N . PRO A 1 175 ? -3.754 10.384 14.037 1.00 93.75 175 PRO A N 1
ATOM 1417 C CA . PRO A 1 175 ? -4.781 11.425 13.978 1.00 93.75 175 PRO A CA 1
ATOM 1418 C C . PRO A 1 175 ? -5.344 11.616 12.564 1.00 93.75 175 PRO A C 1
ATOM 1420 O O . PRO A 1 175 ? -4.624 11.458 11.575 1.00 93.75 175 PRO A O 1
ATOM 1423 N N 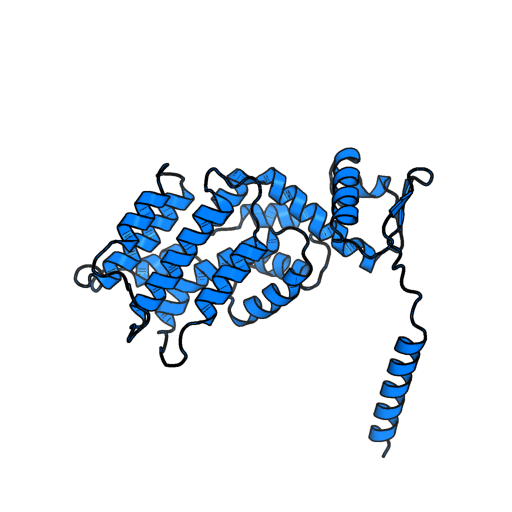. LEU A 1 176 ? -6.641 11.920 12.461 1.00 92.62 176 LEU A N 1
ATOM 1424 C CA . LEU A 1 176 ? -7.340 12.052 11.177 1.00 92.62 176 LEU A CA 1
ATOM 1425 C C . LEU A 1 176 ? -6.800 13.215 10.342 1.00 92.62 176 LEU A C 1
ATOM 1427 O O . LEU A 1 176 ? -6.615 13.090 9.139 1.00 92.62 176 LEU A O 1
ATOM 1431 N N . ASP A 1 177 ? -6.537 14.333 10.990 1.00 94.25 177 ASP A N 1
ATOM 1432 C CA . ASP A 1 177 ? -5.879 15.520 10.466 1.00 94.25 177 ASP A CA 1
ATOM 1433 C C . ASP A 1 177 ? -4.498 15.190 9.883 1.00 94.25 177 ASP A C 1
ATOM 1435 O O . ASP A 1 177 ? -4.225 15.519 8.728 1.00 94.25 177 ASP A O 1
ATOM 1439 N N . LEU A 1 178 ? -3.672 14.431 10.613 1.00 95.88 178 LEU A N 1
ATOM 1440 C CA . LEU A 1 178 ? -2.377 13.970 10.105 1.00 95.88 178 LEU A CA 1
ATOM 1441 C C . LEU A 1 178 ? -2.532 13.029 8.899 1.00 95.88 178 LEU A C 1
ATOM 1443 O O . LEU A 1 178 ? -1.815 13.171 7.912 1.00 95.88 178 LEU A O 1
ATOM 1447 N N . TRP A 1 179 ? -3.460 12.072 8.966 1.00 95.56 179 TRP A N 1
ATOM 1448 C CA . TRP A 1 179 ? -3.708 11.132 7.870 1.00 95.56 179 TRP A CA 1
ATOM 1449 C C . TRP A 1 179 ? -4.251 11.829 6.616 1.00 95.56 179 TRP A C 1
ATOM 1451 O O . TRP A 1 179 ? -3.802 11.543 5.508 1.00 95.56 179 TRP A O 1
ATOM 1461 N N . SER A 1 180 ? -5.164 12.786 6.788 1.00 94.62 180 SER A N 1
ATOM 1462 C CA . SER A 1 180 ? -5.725 13.582 5.691 1.00 94.62 180 SER A CA 1
ATOM 1463 C C . SER A 1 180 ? -4.640 14.418 5.025 1.00 94.62 180 SER A C 1
ATOM 1465 O O . SER A 1 180 ? -4.527 14.406 3.803 1.00 94.62 180 SER A O 1
ATOM 1467 N N . HIS A 1 181 ? -3.783 15.058 5.825 1.00 95.69 181 HIS A N 1
ATOM 1468 C CA . HIS A 1 181 ? -2.642 15.794 5.301 1.00 95.69 181 HIS A CA 1
ATOM 1469 C C . HIS A 1 181 ? -1.663 14.872 4.559 1.00 95.69 181 HIS A C 1
ATOM 1471 O O . HIS A 1 181 ? -1.209 15.212 3.470 1.00 95.69 181 HIS A O 1
ATOM 1477 N N . ALA A 1 182 ? -1.396 13.670 5.085 1.00 95.44 182 ALA A N 1
ATOM 1478 C CA . ALA A 1 182 ? -0.567 12.670 4.411 1.00 95.44 182 ALA A CA 1
ATOM 1479 C C . ALA A 1 182 ? -1.103 12.327 3.007 1.00 95.44 182 ALA A C 1
ATOM 1481 O O . ALA A 1 182 ? -0.348 12.327 2.039 1.00 95.44 182 ALA A O 1
ATOM 1482 N N . MET A 1 183 ? -2.415 12.114 2.867 1.00 94.88 183 MET A N 1
ATOM 1483 C CA . MET A 1 183 ? -3.035 11.831 1.567 1.00 94.88 183 MET A CA 1
ATOM 1484 C C . MET A 1 183 ? -2.892 12.964 0.545 1.00 94.88 183 MET A C 1
ATOM 1486 O O . MET A 1 183 ? -2.900 12.698 -0.655 1.00 94.88 183 MET A O 1
ATOM 1490 N N . GLU A 1 184 ? -2.795 14.212 0.998 1.00 93.00 184 GLU A N 1
ATOM 1491 C CA . GLU A 1 184 ? -2.611 15.377 0.128 1.00 93.00 184 GLU A CA 1
ATOM 1492 C C . GLU A 1 184 ? -1.158 15.527 -0.330 1.00 93.00 184 GLU A C 1
ATOM 1494 O O . GLU A 1 184 ? -0.909 15.933 -1.466 1.00 93.00 184 GLU A O 1
ATOM 1499 N N . VAL A 1 185 ? -0.200 15.186 0.538 1.00 91.88 185 VAL A N 1
ATOM 1500 C CA . VAL A 1 185 ? 1.232 15.344 0.247 1.00 91.88 185 VAL A CA 1
ATOM 1501 C C . VAL A 1 185 ? 1.847 14.149 -0.474 1.00 91.88 185 VAL A C 1
ATOM 1503 O O . VAL A 1 185 ? 2.894 14.320 -1.094 1.00 91.88 185 VAL A O 1
ATOM 1506 N N . PHE A 1 186 ? 1.218 12.966 -0.443 1.00 92.75 186 PHE A N 1
ATOM 1507 C CA . PHE A 1 186 ? 1.716 11.796 -1.172 1.00 92.75 186 PHE A CA 1
ATOM 1508 C C . PHE A 1 186 ? 1.917 12.128 -2.658 1.00 92.75 186 PHE A C 1
ATOM 1510 O O . PHE A 1 186 ? 0.999 12.505 -3.395 1.00 92.75 186 PHE A O 1
ATOM 1517 N N . ASP A 1 187 ? 3.165 12.006 -3.096 1.00 85.31 187 ASP A N 1
ATOM 1518 C CA . ASP A 1 187 ? 3.647 12.505 -4.381 1.00 85.31 187 ASP A CA 1
ATOM 1519 C C . ASP A 1 187 ? 3.715 11.429 -5.467 1.00 85.31 187 ASP A C 1
ATOM 1521 O O . ASP A 1 187 ? 3.582 11.749 -6.648 1.00 85.31 187 ASP A O 1
ATOM 1525 N N . ALA A 1 188 ? 3.818 10.158 -5.073 1.00 89.25 188 ALA A N 1
ATOM 1526 C CA . ALA A 1 188 ? 3.805 9.019 -5.981 1.00 89.25 188 ALA A CA 1
ATOM 1527 C C . ALA A 1 188 ? 2.529 9.013 -6.867 1.00 89.25 188 ALA A C 1
ATOM 1529 O O . ALA A 1 188 ? 1.414 8.897 -6.338 1.00 89.25 188 ALA A O 1
ATOM 1530 N N . PRO A 1 189 ? 2.654 9.083 -8.211 1.00 90.50 189 PRO A N 1
ATOM 1531 C CA . PRO A 1 189 ? 1.511 9.222 -9.123 1.00 90.50 189 PRO A CA 1
ATOM 1532 C C . PRO A 1 189 ? 0.456 8.120 -8.967 1.00 90.50 189 PRO A C 1
ATOM 1534 O O . PRO A 1 189 ? -0.741 8.394 -8.866 1.00 90.50 189 PRO A O 1
ATOM 1537 N N . ILE A 1 190 ? 0.904 6.868 -8.847 1.00 94.06 190 ILE A N 1
ATOM 1538 C CA . ILE A 1 190 ? 0.020 5.720 -8.627 1.00 94.06 190 ILE A CA 1
ATOM 1539 C C . ILE A 1 190 ? -0.719 5.825 -7.286 1.00 94.06 190 ILE A C 1
ATOM 1541 O O . ILE A 1 190 ? -1.902 5.493 -7.202 1.00 94.06 190 ILE A O 1
ATOM 1545 N N . THR A 1 191 ? -0.056 6.313 -6.234 1.00 95.44 191 THR A N 1
ATOM 1546 C CA . THR A 1 191 ? -0.692 6.539 -4.930 1.00 95.44 191 THR A CA 1
ATOM 1547 C C . THR A 1 191 ? -1.786 7.600 -5.034 1.00 95.44 191 THR A C 1
ATOM 1549 O O . THR A 1 191 ? -2.871 7.400 -4.492 1.00 95.44 191 THR A O 1
ATOM 1552 N N . ARG A 1 192 ? -1.563 8.690 -5.779 1.00 94.06 192 ARG A N 1
ATOM 1553 C CA . ARG A 1 192 ? -2.593 9.717 -6.013 1.00 94.06 192 ARG A CA 1
ATOM 1554 C C . ARG A 1 192 ? -3.810 9.152 -6.745 1.00 94.06 192 ARG A C 1
ATOM 1556 O O . ARG A 1 192 ? -4.942 9.418 -6.336 1.00 94.06 192 ARG A O 1
ATOM 1563 N N . ARG A 1 193 ? -3.596 8.323 -7.776 1.00 94.38 193 ARG A N 1
ATOM 1564 C CA . ARG A 1 193 ? -4.688 7.611 -8.464 1.00 94.38 193 ARG A CA 1
ATOM 1565 C C . ARG A 1 193 ? -5.447 6.699 -7.500 1.00 94.38 193 ARG A C 1
ATOM 1567 O O . ARG A 1 193 ? -6.668 6.791 -7.421 1.00 94.38 193 ARG A O 1
ATOM 1574 N N . LEU A 1 194 ? -4.736 5.873 -6.727 1.00 95.62 194 LEU A N 1
ATOM 1575 C CA . LEU A 1 194 ? -5.318 4.995 -5.704 1.00 95.62 194 LEU A CA 1
ATOM 1576 C C . LEU A 1 194 ? -6.206 5.781 -4.728 1.00 95.62 194 LEU A C 1
ATOM 1578 O O . LEU A 1 194 ? -7.343 5.383 -4.481 1.00 95.62 194 LEU A O 1
ATOM 1582 N N . ILE A 1 195 ? -5.719 6.916 -4.222 1.00 95.56 195 ILE A N 1
ATOM 1583 C CA . ILE A 1 195 ? -6.473 7.789 -3.316 1.00 95.56 195 ILE A CA 1
ATOM 1584 C C . ILE A 1 195 ? -7.755 8.299 -3.966 1.00 95.56 195 ILE A C 1
ATOM 1586 O O . ILE A 1 195 ? -8.815 8.255 -3.343 1.00 95.56 195 ILE A O 1
ATOM 1590 N N . LYS A 1 196 ? -7.675 8.772 -5.211 1.00 93.31 196 LYS A N 1
ATOM 1591 C CA . LYS A 1 196 ? -8.833 9.290 -5.944 1.00 93.31 196 LYS A CA 1
ATOM 1592 C C . LYS A 1 196 ? -9.879 8.199 -6.192 1.00 93.31 196 LYS A C 1
ATOM 1594 O O . LYS A 1 196 ? -11.066 8.457 -6.017 1.00 93.31 196 LYS A O 1
ATOM 1599 N N . SER A 1 197 ? -9.446 7.000 -6.577 1.00 91.75 197 SER A N 1
ATOM 1600 C CA . SER A 1 197 ? -10.333 5.888 -6.938 1.00 91.75 197 SER A CA 1
ATOM 1601 C C . SER A 1 197 ? -10.952 5.178 -5.732 1.00 91.75 197 SER A C 1
ATOM 1603 O O . SER A 1 197 ? -12.069 4.687 -5.837 1.00 91.75 197 SER A O 1
ATOM 1605 N N . HIS A 1 198 ? -10.255 5.129 -4.591 1.00 93.06 198 HIS A N 1
ATOM 1606 C CA . HIS A 1 198 ? -10.630 4.282 -3.448 1.00 93.06 198 HIS A CA 1
ATOM 1607 C C . HIS A 1 198 ? -10.764 5.053 -2.125 1.00 93.06 198 HIS A C 1
ATOM 1609 O O . HIS A 1 198 ? -10.659 4.461 -1.052 1.00 93.06 198 HIS A O 1
ATOM 1615 N N . ARG A 1 199 ? -10.999 6.375 -2.165 1.00 92.88 199 ARG A N 1
ATOM 1616 C CA . ARG A 1 199 ? -10.979 7.261 -0.979 1.00 92.88 199 ARG A CA 1
ATOM 1617 C C . ARG A 1 199 ? -11.791 6.736 0.210 1.00 92.88 199 ARG A C 1
ATOM 1619 O O . ARG A 1 199 ? -11.303 6.775 1.336 1.00 92.88 199 ARG A O 1
ATOM 1626 N N . SER A 1 200 ? -13.010 6.253 -0.034 1.00 92.00 200 SER A N 1
ATOM 1627 C CA . SER A 1 200 ? -13.893 5.709 1.006 1.00 92.00 200 SER A CA 1
ATOM 1628 C C . SER A 1 200 ? -13.307 4.454 1.655 1.00 92.00 200 SER A C 1
ATOM 1630 O O . SER A 1 200 ? -13.241 4.371 2.876 1.00 92.00 200 SER A O 1
ATOM 1632 N N . VAL A 1 201 ? -12.802 3.511 0.858 1.00 93.25 201 VAL A N 1
ATOM 1633 C CA . VAL A 1 201 ? -12.161 2.286 1.360 1.00 93.25 201 VAL A CA 1
ATOM 1634 C C . VAL A 1 201 ? -10.922 2.621 2.191 1.00 93.25 201 VAL A C 1
ATOM 1636 O O . VAL A 1 201 ? -10.759 2.110 3.294 1.00 93.25 201 VAL A O 1
ATOM 1639 N N . LEU A 1 202 ? -10.078 3.539 1.715 1.00 95.31 202 LEU A N 1
ATOM 1640 C CA . LEU A 1 202 ? -8.883 3.968 2.449 1.00 95.31 202 LEU A CA 1
ATOM 1641 C C . LEU A 1 202 ? -9.232 4.648 3.780 1.00 95.31 202 LEU A C 1
ATOM 1643 O O . LEU A 1 202 ? -8.525 4.476 4.773 1.00 95.31 202 LEU A O 1
ATOM 1647 N N . ARG A 1 203 ? -10.343 5.388 3.820 1.00 93.56 203 ARG A N 1
ATOM 1648 C CA . ARG A 1 203 ? -10.871 5.979 5.050 1.00 93.56 203 ARG A CA 1
ATOM 1649 C C . ARG A 1 203 ? -11.302 4.908 6.052 1.00 93.56 203 ARG A C 1
ATOM 1651 O O . ARG A 1 203 ? -10.951 5.014 7.226 1.00 93.56 203 ARG A O 1
ATOM 1658 N N . TYR A 1 204 ? -11.984 3.858 5.598 1.00 93.12 204 TYR A N 1
ATOM 1659 C CA . TYR A 1 204 ? -12.308 2.715 6.455 1.00 93.12 204 TYR A CA 1
ATOM 1660 C C . TYR A 1 204 ? -11.051 1.995 6.951 1.00 93.12 204 TYR A C 1
ATOM 1662 O O . TYR A 1 204 ? -10.966 1.694 8.138 1.00 93.12 204 TYR A O 1
ATOM 1670 N N . ASN A 1 205 ? -10.033 1.813 6.105 1.00 94.56 205 ASN A N 1
ATOM 1671 C CA . ASN A 1 205 ? -8.753 1.222 6.510 1.00 94.56 205 ASN A CA 1
ATOM 1672 C C . ASN A 1 205 ? -8.052 2.020 7.624 1.00 94.56 205 ASN A C 1
ATOM 1674 O O . ASN A 1 205 ? -7.461 1.435 8.537 1.00 94.56 205 ASN A O 1
ATOM 1678 N N . HIS A 1 206 ? -8.115 3.356 7.567 1.00 95.00 206 HIS A N 1
ATOM 1679 C CA . HIS A 1 206 ? -7.587 4.242 8.612 1.00 95.00 206 HIS A CA 1
ATOM 1680 C C . HIS A 1 206 ? -8.317 4.048 9.943 1.00 95.00 206 HIS A C 1
ATOM 1682 O O . HIS A 1 206 ? -7.669 3.845 10.974 1.00 95.00 206 HIS A O 1
ATOM 1688 N N . ILE A 1 207 ? -9.652 4.047 9.910 1.00 94.56 207 ILE A N 1
ATOM 1689 C CA . ILE A 1 207 ? -10.489 3.797 11.090 1.00 94.56 207 ILE A CA 1
ATOM 1690 C C . ILE A 1 207 ? -10.164 2.419 11.672 1.00 94.56 207 ILE A C 1
ATOM 1692 O O . ILE A 1 207 ? -9.866 2.311 12.858 1.00 94.56 207 ILE A O 1
ATOM 1696 N N . GLU A 1 208 ? -10.135 1.386 10.832 1.00 93.56 208 GLU A N 1
ATOM 1697 C CA . GLU A 1 208 ? -9.841 0.010 11.226 1.00 93.56 208 GLU A CA 1
ATOM 1698 C C . GLU A 1 208 ? -8.458 -0.111 11.890 1.00 93.56 208 GLU A C 1
ATOM 1700 O O . GLU A 1 208 ? -8.314 -0.685 12.971 1.00 93.56 208 GLU A O 1
ATOM 1705 N N . THR A 1 209 ? -7.439 0.514 11.289 1.00 92.94 209 THR A N 1
ATOM 1706 C CA . THR A 1 209 ? -6.081 0.575 11.846 1.00 92.94 209 THR A CA 1
ATOM 1707 C C . THR A 1 209 ? -6.092 1.175 13.249 1.00 92.94 209 THR A C 1
ATOM 1709 O O . THR A 1 209 ? -5.504 0.614 14.171 1.00 92.94 209 THR A O 1
ATOM 1712 N N . ASN A 1 210 ? -6.775 2.298 13.442 1.00 93.56 210 ASN A N 1
ATOM 1713 C CA . ASN A 1 210 ? -6.810 2.966 14.735 1.00 93.56 210 ASN A CA 1
ATOM 1714 C C . ASN A 1 210 ? -7.669 2.223 15.773 1.00 93.56 210 ASN A C 1
ATOM 1716 O O . ASN A 1 210 ? -7.280 2.179 16.940 1.00 93.56 210 ASN A O 1
ATOM 1720 N N . ILE A 1 211 ? -8.785 1.604 15.371 1.00 93.31 211 ILE A N 1
ATOM 1721 C CA . ILE A 1 211 ? -9.598 0.743 16.246 1.00 93.31 211 ILE A CA 1
ATOM 1722 C C . ILE A 1 211 ? -8.758 -0.439 16.739 1.00 93.31 211 ILE A C 1
ATOM 1724 O O . ILE A 1 211 ? -8.786 -0.748 17.929 1.00 93.31 211 ILE A O 1
ATOM 1728 N N . SER A 1 212 ? -7.923 -1.030 15.876 1.00 91.75 212 SER A N 1
ATOM 1729 C CA . SER A 1 212 ? -7.018 -2.126 16.261 1.00 91.75 212 SER A CA 1
ATOM 1730 C C . SER A 1 212 ? -5.994 -1.734 17.339 1.00 91.75 212 SER A C 1
ATOM 1732 O O . SER A 1 212 ? -5.442 -2.596 18.024 1.00 91.75 212 SER A O 1
ATOM 1734 N N . CYS A 1 213 ? -5.750 -0.432 17.530 1.00 90.69 213 CYS A N 1
ATOM 1735 C CA . CYS A 1 213 ? -4.859 0.087 18.564 1.00 90.69 213 CYS A CA 1
ATOM 1736 C C . CYS A 1 213 ? -5.556 0.268 19.922 1.00 90.69 213 CYS A C 1
ATOM 1738 O O . CYS A 1 213 ? -4.868 0.270 20.943 1.00 90.69 213 CYS A O 1
ATOM 1740 N N . LEU A 1 214 ? -6.887 0.417 19.960 1.00 91.06 214 LEU A N 1
ATOM 1741 C CA . LEU A 1 214 ? -7.643 0.701 21.188 1.00 91.06 214 LEU A CA 1
ATOM 1742 C C . LEU A 1 214 ? -7.444 -0.334 22.309 1.00 91.06 214 LEU A C 1
ATOM 1744 O O . LEU A 1 214 ? -7.235 0.106 23.443 1.00 91.06 214 LEU A O 1
ATOM 1748 N N . PRO A 1 215 ? -7.386 -1.655 22.040 1.00 90.88 215 PRO A N 1
ATOM 1749 C CA . PRO A 1 215 ? -7.154 -2.658 23.084 1.00 90.88 215 PRO A CA 1
ATOM 1750 C C . PRO A 1 215 ? -5.848 -2.481 23.870 1.00 90.88 215 PRO A C 1
ATOM 1752 O O . PRO A 1 215 ? -5.674 -3.056 24.935 1.00 90.88 215 PRO A O 1
ATOM 1755 N N . ARG A 1 216 ? -4.888 -1.699 23.356 1.00 87.25 216 ARG A N 1
ATOM 1756 C CA . ARG A 1 216 ? -3.625 -1.418 24.061 1.00 87.25 216 ARG A CA 1
ATOM 1757 C C . ARG A 1 216 ? -3.772 -0.371 25.163 1.00 87.25 216 ARG A C 1
ATOM 1759 O O . ARG A 1 216 ? -2.861 -0.229 25.975 1.00 87.25 216 ARG A O 1
ATOM 1766 N N . TYR A 1 217 ? -4.857 0.396 25.132 1.00 88.31 217 TYR A N 1
ATOM 1767 C CA . TYR A 1 217 ? -5.083 1.554 25.993 1.00 88.31 217 TYR A CA 1
ATOM 1768 C C . TYR A 1 217 ? -6.354 1.425 26.833 1.00 88.31 217 TYR A C 1
ATOM 1770 O O . TYR A 1 217 ? -6.461 2.085 27.863 1.00 88.31 217 TYR A O 1
ATOM 1778 N N . TYR A 1 218 ? -7.303 0.595 26.398 1.00 89.94 218 TYR A N 1
ATOM 1779 C CA . TYR A 1 218 ? -8.620 0.466 27.002 1.00 89.94 218 TYR A CA 1
ATOM 1780 C C . TYR A 1 218 ? -8.996 -1.006 27.161 1.00 89.94 218 TYR A C 1
ATOM 1782 O O . TYR A 1 218 ? -8.914 -1.764 26.198 1.00 89.94 218 TYR A O 1
ATOM 1790 N N . ASP A 1 219 ? -9.499 -1.377 28.339 1.00 89.06 219 ASP A N 1
ATOM 1791 C CA . ASP A 1 219 ? -10.177 -2.667 28.541 1.00 89.06 219 ASP A CA 1
ATOM 1792 C C . ASP A 1 219 ? -11.597 -2.641 27.953 1.00 89.06 219 ASP A C 1
ATOM 1794 O O . ASP A 1 219 ? -12.133 -3.657 27.514 1.00 89.06 219 ASP A O 1
ATOM 1798 N N . ASN A 1 220 ? -12.225 -1.464 27.954 1.00 92.44 220 ASN A N 1
ATOM 1799 C CA . ASN A 1 220 ? -13.514 -1.202 27.334 1.00 92.44 220 ASN A CA 1
ATOM 1800 C C . ASN A 1 220 ? -13.626 0.269 26.913 1.00 92.44 220 ASN A C 1
ATOM 1802 O O . ASN A 1 220 ? -12.947 1.143 27.457 1.00 92.44 220 ASN A O 1
ATOM 1806 N N . ILE A 1 221 ? -14.492 0.542 25.942 1.00 92.25 221 ILE A N 1
ATOM 1807 C CA . ILE A 1 221 ? -14.810 1.896 25.491 1.00 92.25 221 ILE A CA 1
ATOM 1808 C C . ILE A 1 221 ? -16.311 2.026 25.236 1.00 92.25 221 ILE A C 1
ATOM 1810 O O . ILE A 1 221 ? -16.927 1.153 24.635 1.00 92.25 221 ILE A O 1
ATOM 1814 N N . THR A 1 222 ? -16.906 3.130 25.680 1.00 91.38 222 THR A N 1
ATOM 1815 C CA . THR A 1 222 ? -18.299 3.475 25.364 1.00 91.38 222 THR A CA 1
ATOM 1816 C C . THR A 1 222 ? -18.433 3.782 23.876 1.00 91.38 222 THR A C 1
ATOM 1818 O O . THR A 1 222 ? -17.665 4.597 23.356 1.00 91.38 222 THR A O 1
ATOM 1821 N N . ILE A 1 223 ? -19.422 3.189 23.207 1.00 88.19 223 ILE A N 1
ATOM 1822 C CA . ILE A 1 223 ? -19.632 3.319 21.755 1.00 88.19 223 ILE A CA 1
ATOM 1823 C C . ILE A 1 223 ? -19.806 4.796 21.360 1.00 88.19 223 ILE A C 1
ATOM 1825 O O . ILE A 1 223 ? -19.233 5.249 20.372 1.00 88.19 223 ILE A O 1
ATOM 1829 N N . GLU A 1 224 ? -20.467 5.591 22.203 1.00 87.94 224 GLU A N 1
ATOM 1830 C CA . GLU A 1 224 ? -20.683 7.036 22.017 1.00 87.94 224 GLU A CA 1
ATOM 1831 C C . GLU A 1 224 ? -19.393 7.877 21.938 1.00 87.94 224 GLU A C 1
ATOM 1833 O O . GLU A 1 224 ? -19.414 9.000 21.433 1.00 87.94 224 GLU A O 1
ATOM 1838 N N . LYS A 1 225 ? -18.247 7.354 22.400 1.00 88.62 225 LYS A N 1
ATOM 1839 C CA . LYS A 1 225 ? -16.946 8.033 22.256 1.00 88.62 225 LYS A CA 1
ATOM 1840 C C . LYS A 1 225 ? -16.322 7.827 20.879 1.00 88.62 225 LYS A C 1
ATOM 1842 O O . LYS A 1 225 ? -15.468 8.621 20.487 1.00 88.62 225 LYS A O 1
ATOM 1847 N N . LEU A 1 226 ? -16.713 6.789 20.138 1.00 89.06 226 LEU A N 1
ATOM 1848 C CA . LEU A 1 226 ? -16.109 6.497 18.838 1.00 89.06 226 LEU A CA 1
ATOM 1849 C C . LEU A 1 226 ? -16.353 7.617 17.812 1.00 89.06 226 LEU A C 1
ATOM 1851 O O . LEU A 1 226 ? -15.373 8.033 17.191 1.00 89.06 226 LEU A O 1
ATOM 1855 N N . PRO A 1 227 ? -17.568 8.190 17.668 1.00 90.25 227 PRO A N 1
ATOM 1856 C CA . PRO A 1 227 ? -17.785 9.313 16.757 1.00 90.25 227 PRO A CA 1
ATOM 1857 C C . PRO A 1 227 ? -16.869 10.505 17.042 1.00 90.25 227 PRO A C 1
ATOM 1859 O O . PRO A 1 227 ? -16.385 11.144 16.114 1.00 90.25 227 PRO A O 1
ATOM 1862 N N . GLN A 1 228 ? -16.558 10.771 18.314 1.00 87.38 228 GLN A N 1
ATOM 1863 C CA . GLN A 1 228 ? -15.667 11.867 18.713 1.00 87.38 228 GLN A CA 1
ATOM 1864 C C . GLN A 1 228 ? -14.202 11.592 18.344 1.00 87.38 228 GLN A C 1
ATOM 1866 O O . GLN A 1 228 ? -13.473 12.511 17.984 1.00 87.38 228 GLN A O 1
ATOM 1871 N N . LEU A 1 229 ? -13.766 10.331 18.422 1.00 86.25 229 LEU A N 1
ATOM 1872 C CA . LEU A 1 229 ? -12.398 9.923 18.084 1.00 86.25 229 LEU A CA 1
ATOM 1873 C C . LEU A 1 229 ? -12.163 9.832 16.576 1.00 86.25 229 LEU A C 1
ATOM 1875 O O . LEU A 1 229 ? -11.058 10.099 16.103 1.00 86.25 229 LEU A O 1
ATOM 1879 N N . PHE A 1 230 ? -13.186 9.415 15.832 1.00 88.44 230 PHE A N 1
ATOM 1880 C CA . PHE A 1 230 ? -13.061 9.105 14.415 1.00 88.44 230 PHE A CA 1
ATOM 1881 C C . PHE A 1 230 ? -13.697 10.141 13.503 1.00 88.44 230 PHE A C 1
ATOM 1883 O O . PHE A 1 230 ? -13.349 10.135 12.329 1.00 88.44 230 PHE A O 1
ATOM 1890 N N . ASN A 1 231 ? -14.544 11.040 14.009 1.00 88.50 231 ASN A N 1
ATOM 1891 C CA . ASN A 1 231 ? -15.365 11.956 13.213 1.00 88.50 231 ASN A CA 1
ATOM 1892 C C . ASN A 1 231 ? -16.156 11.200 12.131 1.00 88.50 231 ASN A C 1
ATOM 1894 O O . ASN A 1 231 ? -16.001 11.453 10.937 1.00 88.50 231 ASN A O 1
ATOM 1898 N N . GLU A 1 232 ? -16.916 10.196 12.565 1.00 89.00 232 GLU A N 1
ATOM 1899 C CA . GLU A 1 232 ? -17.663 9.271 11.712 1.00 89.00 232 GLU A CA 1
ATOM 1900 C C . GLU A 1 232 ? -18.977 8.877 12.401 1.00 89.00 232 GLU A C 1
ATOM 1902 O O . GLU A 1 232 ? -19.075 8.943 13.630 1.00 89.00 232 GLU A O 1
ATOM 1907 N N . ASP A 1 233 ? -19.982 8.475 11.622 1.00 88.56 233 ASP A N 1
ATOM 1908 C CA . ASP A 1 233 ? -21.271 8.047 12.167 1.00 88.56 233 ASP A CA 1
ATOM 1909 C C . ASP A 1 233 ? -21.150 6.755 12.996 1.00 88.56 233 ASP A C 1
ATOM 1911 O O . ASP A 1 233 ? -20.392 5.836 12.670 1.00 88.56 233 ASP A O 1
ATOM 1915 N N . ILE A 1 234 ? -21.939 6.672 14.066 1.00 87.06 234 ILE A N 1
ATOM 1916 C CA . ILE A 1 234 ? -21.946 5.550 15.004 1.00 87.06 234 ILE A CA 1
ATOM 1917 C C . ILE A 1 234 ? -22.312 4.234 14.314 1.00 87.06 234 ILE A C 1
ATOM 1919 O O . ILE A 1 234 ? -21.661 3.222 14.566 1.00 87.06 234 ILE A O 1
ATOM 1923 N N . ALA A 1 235 ? -23.275 4.256 13.386 1.00 82.69 235 ALA A N 1
ATOM 1924 C CA . ALA A 1 235 ? -23.706 3.065 12.656 1.00 82.69 235 ALA A CA 1
ATOM 1925 C C . ALA A 1 235 ? -22.575 2.492 11.783 1.00 82.69 235 ALA A C 1
ATOM 1927 O O . ALA A 1 235 ? -22.346 1.280 11.752 1.00 82.69 235 ALA A O 1
ATOM 1928 N N . ASN A 1 236 ? -21.811 3.373 11.129 1.00 86.38 236 ASN A N 1
ATOM 1929 C CA . ASN A 1 236 ? -20.637 2.985 10.352 1.00 86.38 236 ASN A CA 1
ATOM 1930 C C . ASN A 1 236 ? -19.560 2.374 11.255 1.00 86.38 236 ASN A C 1
ATOM 1932 O O . ASN A 1 236 ? -18.988 1.334 10.927 1.00 86.38 236 ASN A O 1
ATOM 1936 N N . LEU A 1 237 ? -19.294 3.000 12.401 1.00 89.50 237 LEU A N 1
ATOM 1937 C CA . LEU A 1 237 ? -18.272 2.555 13.346 1.00 89.50 237 LEU A CA 1
ATOM 1938 C C . LEU A 1 237 ? -18.612 1.197 13.972 1.00 89.50 237 LEU A C 1
ATOM 1940 O O . LEU A 1 237 ? -17.743 0.330 14.026 1.00 89.50 237 LEU A O 1
ATOM 1944 N N . GLU A 1 238 ? -19.862 0.972 14.379 1.00 88.69 238 GLU A N 1
ATOM 1945 C CA . GLU A 1 238 ? -20.310 -0.321 14.910 1.00 88.69 238 GLU A CA 1
ATOM 1946 C C . GLU A 1 238 ? -20.166 -1.432 13.862 1.00 88.69 238 GLU A C 1
ATOM 1948 O O . GLU A 1 238 ? -19.631 -2.501 14.159 1.00 88.69 238 GLU A O 1
ATOM 1953 N N . SER A 1 239 ? -20.544 -1.156 12.608 1.00 90.56 239 SER A N 1
ATOM 1954 C CA . SER A 1 239 ? -20.353 -2.092 11.495 1.00 90.56 239 SER A CA 1
ATOM 1955 C C . SER A 1 239 ? -18.875 -2.439 11.276 1.00 90.56 239 SER A C 1
ATOM 1957 O O . SER A 1 239 ? -18.542 -3.604 11.041 1.00 90.56 239 SER A O 1
ATOM 1959 N N . VAL A 1 240 ? -17.970 -1.456 11.373 1.00 91.50 240 VAL A N 1
ATOM 1960 C CA . VAL A 1 240 ? -16.520 -1.689 11.267 1.00 91.50 240 VAL A CA 1
ATOM 1961 C C . VAL A 1 240 ? -16.028 -2.563 12.418 1.00 91.50 240 VAL A C 1
ATOM 1963 O O . VAL A 1 240 ? -15.367 -3.569 12.169 1.00 91.50 240 VAL A O 1
ATOM 1966 N N . VAL A 1 241 ? -16.380 -2.236 13.665 1.00 92.62 241 VAL A N 1
ATOM 1967 C CA . VAL A 1 241 ? -15.991 -3.027 14.847 1.00 92.62 241 VAL A CA 1
ATOM 1968 C C . VAL A 1 241 ? -16.495 -4.463 14.716 1.00 92.62 241 VAL A C 1
ATOM 1970 O O . VAL A 1 241 ? -15.721 -5.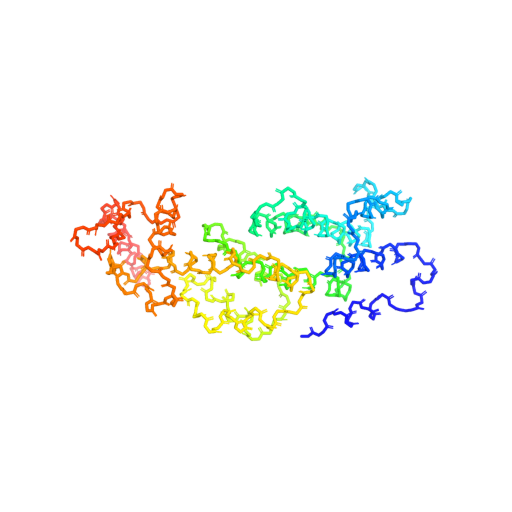399 14.900 1.00 92.62 241 VAL A O 1
ATOM 1973 N N . ASN A 1 242 ? -17.760 -4.655 14.339 1.00 92.38 242 ASN A N 1
ATOM 1974 C CA . ASN A 1 242 ? -18.337 -5.981 14.153 1.00 92.38 242 ASN A CA 1
ATOM 1975 C C . ASN A 1 242 ? -17.591 -6.780 13.068 1.00 92.38 242 ASN A C 1
ATOM 1977 O O . ASN A 1 242 ? -17.220 -7.932 13.288 1.00 92.38 242 ASN A O 1
ATOM 1981 N N . SER A 1 243 ? -17.282 -6.152 11.929 1.00 92.44 243 SER A N 1
ATOM 1982 C CA . SER A 1 243 ? -16.467 -6.765 10.871 1.00 92.44 243 SER A CA 1
ATOM 1983 C C . SER A 1 243 ? -15.073 -7.169 11.370 1.00 92.44 243 SER A C 1
ATOM 1985 O O . SER A 1 243 ? -14.588 -8.265 11.074 1.00 92.44 243 SER A O 1
ATOM 1987 N N . MET A 1 244 ? -14.432 -6.331 12.189 1.00 92.50 244 MET A N 1
ATOM 1988 C CA . MET A 1 244 ? -13.130 -6.632 12.789 1.00 92.50 244 MET A CA 1
ATOM 1989 C C . MET A 1 244 ? -13.182 -7.784 13.801 1.00 92.50 244 MET A C 1
ATOM 1991 O O . MET A 1 244 ? -12.236 -8.568 13.863 1.00 92.50 244 MET A O 1
ATOM 1995 N N . ILE A 1 245 ? -14.268 -7.909 14.573 1.00 91.25 245 ILE A N 1
ATOM 1996 C CA . ILE A 1 245 ? -14.490 -9.046 15.483 1.00 91.25 245 ILE A CA 1
ATOM 1997 C C . ILE A 1 245 ? -14.633 -10.333 14.666 1.00 91.25 245 ILE A C 1
ATOM 1999 O O . ILE A 1 245 ? -13.914 -11.299 14.911 1.00 91.25 245 ILE A O 1
ATOM 2003 N N . VAL A 1 246 ? -15.507 -10.334 13.654 1.00 90.62 246 VAL A N 1
ATOM 2004 C CA . VAL A 1 246 ? -15.763 -11.508 12.799 1.00 90.62 246 VAL A CA 1
ATOM 2005 C C . VAL A 1 246 ? -14.504 -11.950 12.048 1.00 90.62 246 VAL A C 1
ATOM 2007 O O . VAL A 1 246 ? -14.257 -13.144 11.901 1.00 90.62 246 VAL A O 1
ATOM 2010 N N . SER A 1 247 ? -13.688 -11.000 11.589 1.00 87.81 247 SER A N 1
ATOM 2011 C CA . SER A 1 247 ? -12.437 -11.281 10.873 1.00 87.81 247 SER A CA 1
ATOM 2012 C C . SER A 1 247 ? -11.238 -11.576 11.783 1.00 87.81 247 SER A C 1
ATOM 2014 O O . SER A 1 247 ? -10.152 -11.849 11.272 1.00 87.81 247 SER A O 1
ATOM 2016 N N . GLY A 1 248 ? -11.403 -11.535 13.111 1.00 87.31 248 GLY A N 1
ATOM 2017 C CA . GLY A 1 248 ? -10.323 -11.812 14.065 1.00 87.31 248 GLY A CA 1
ATOM 2018 C C . GLY A 1 248 ? -9.213 -10.755 14.077 1.00 87.31 248 GLY A C 1
ATOM 2019 O O . GLY A 1 248 ? -8.072 -11.052 14.428 1.00 87.31 248 GLY A O 1
ATOM 2020 N N . LYS A 1 249 ? -9.519 -9.518 13.667 1.00 88.88 249 LYS A N 1
ATOM 2021 C CA . LYS A 1 249 ? -8.579 -8.383 13.696 1.00 88.88 249 LYS A CA 1
ATOM 2022 C C . LYS A 1 249 ? -8.464 -7.741 15.086 1.00 88.88 249 LYS A C 1
ATOM 2024 O O . LYS A 1 249 ? -7.555 -6.944 15.316 1.00 88.88 249 LYS A O 1
ATOM 2029 N N . LEU A 1 250 ? -9.375 -8.074 16.002 1.00 90.50 250 LEU A N 1
ATOM 2030 C CA . LEU A 1 250 ? -9.374 -7.646 17.404 1.00 90.50 250 LEU A CA 1
ATOM 2031 C C . LEU A 1 250 ? -9.055 -8.821 18.342 1.00 90.50 250 LEU A C 1
ATOM 2033 O O . LEU A 1 250 ? -9.197 -9.970 17.926 1.00 90.50 250 LEU A O 1
ATOM 2037 N N . PRO A 1 251 ? -8.615 -8.557 19.589 1.00 89.12 251 PRO A N 1
ATOM 2038 C CA . PRO A 1 251 ? -8.286 -9.609 20.548 1.00 89.12 251 PRO A CA 1
ATOM 2039 C C . PRO A 1 251 ? -9.427 -10.603 20.788 1.00 89.12 251 PRO A C 1
ATOM 2041 O O . PRO A 1 251 ? -10.605 -10.228 20.800 1.00 89.12 251 PRO A O 1
ATOM 2044 N N . ASP A 1 252 ? -9.063 -11.862 21.027 1.00 86.94 252 ASP A N 1
ATOM 2045 C CA . ASP A 1 252 ? -10.005 -12.958 21.256 1.00 86.94 252 ASP A CA 1
ATOM 2046 C C . ASP A 1 252 ? -10.883 -12.677 22.479 1.00 86.94 252 ASP A C 1
ATOM 2048 O O . ASP A 1 252 ? -10.378 -12.641 23.599 1.00 86.94 252 ASP A O 1
ATOM 2052 N N . GLY A 1 253 ? -12.201 -12.590 22.296 1.00 85.94 253 GLY A N 1
ATOM 2053 C CA . GLY A 1 253 ? -13.143 -12.235 23.367 1.00 85.94 253 GLY A CA 1
ATOM 2054 C C . GLY A 1 253 ? -13.634 -10.789 23.303 1.00 85.94 253 GLY A C 1
ATOM 2055 O O . GLY A 1 253 ? -14.482 -10.407 24.113 1.00 85.94 253 GLY A O 1
ATOM 2056 N N . THR A 1 254 ? -13.168 -10.014 22.317 1.00 92.25 254 THR A N 1
ATOM 2057 C CA . THR A 1 254 ? -13.753 -8.710 21.997 1.00 92.25 254 THR A CA 1
ATOM 2058 C C . THR A 1 254 ? -15.225 -8.862 21.617 1.00 92.25 254 THR A C 1
ATOM 2060 O O . THR A 1 254 ? -15.570 -9.687 20.769 1.00 92.25 254 THR A O 1
ATOM 2063 N N . ARG A 1 255 ? -16.101 -8.061 22.232 1.00 92.12 255 ARG A N 1
ATOM 2064 C CA . ARG A 1 255 ? -17.550 -8.088 21.979 1.00 92.12 255 ARG A CA 1
ATOM 2065 C C . ARG A 1 255 ? -18.190 -6.718 22.163 1.00 92.12 255 ARG A C 1
ATOM 2067 O O . ARG A 1 255 ? -17.681 -5.879 22.904 1.00 92.12 255 ARG A O 1
ATOM 2074 N N . ILE A 1 256 ? -19.329 -6.534 21.506 1.00 92.12 256 ILE A N 1
ATOM 2075 C CA . ILE A 1 256 ? -20.177 -5.349 21.634 1.00 92.12 256 ILE A CA 1
ATOM 2076 C C . ILE A 1 256 ? -21.287 -5.683 22.636 1.00 92.12 256 ILE A C 1
ATOM 2078 O O . ILE A 1 256 ? -22.067 -6.607 22.402 1.00 92.12 256 ILE A O 1
ATOM 2082 N N . ASP A 1 257 ? -21.344 -4.965 23.756 1.00 91.19 257 ASP A N 1
ATOM 2083 C CA . ASP A 1 257 ? -22.456 -5.024 24.706 1.00 91.19 257 ASP A CA 1
ATOM 2084 C C . ASP A 1 257 ? -23.404 -3.857 24.416 1.00 91.19 257 ASP A C 1
ATOM 2086 O O . ASP A 1 257 ? -23.172 -2.717 24.823 1.00 91.19 257 ASP A O 1
ATOM 2090 N N . GLN A 1 258 ? -24.475 -4.153 23.681 1.00 86.19 258 GLN A N 1
ATOM 2091 C CA . GLN A 1 258 ? -25.481 -3.164 23.290 1.00 86.19 258 GLN A CA 1
ATOM 2092 C C . GLN A 1 258 ? -26.354 -2.698 24.466 1.00 86.19 258 GLN A C 1
ATOM 2094 O O . GLN A 1 258 ? -26.914 -1.608 24.400 1.00 86.19 258 GLN A O 1
ATOM 2099 N N . LEU A 1 259 ? -26.466 -3.478 25.551 1.00 88.06 259 LEU A N 1
ATOM 2100 C CA . LEU A 1 259 ? -27.241 -3.073 26.731 1.00 88.06 259 LEU A CA 1
ATOM 2101 C C . LEU A 1 259 ? -26.493 -2.010 27.534 1.00 88.06 259 LEU A C 1
ATOM 2103 O O . LEU A 1 259 ? -27.104 -1.073 28.043 1.00 88.06 259 LEU A O 1
ATOM 2107 N N . GLN A 1 260 ? -25.173 -2.158 27.645 1.00 87.94 260 GLN A N 1
ATOM 2108 C CA . GLN A 1 260 ? -24.307 -1.193 28.325 1.00 87.94 260 GLN A CA 1
ATOM 2109 C C . GLN A 1 260 ? -23.727 -0.127 27.387 1.00 87.94 260 GLN A C 1
ATOM 2111 O O . GLN A 1 260 ? -23.100 0.822 27.855 1.00 87.94 260 GLN A O 1
ATOM 2116 N N . ASN A 1 261 ? -23.955 -0.260 26.080 1.00 90.19 261 ASN A N 1
ATOM 2117 C CA . ASN A 1 261 ? -23.452 0.630 25.038 1.00 90.19 261 ASN A CA 1
ATOM 2118 C C . ASN A 1 261 ? -21.908 0.741 25.047 1.00 90.19 261 ASN A C 1
ATOM 2120 O O . ASN A 1 261 ? -21.329 1.822 24.884 1.00 90.19 261 ASN A O 1
ATOM 2124 N N . ILE A 1 262 ? -21.228 -0.393 25.265 1.00 92.81 262 ILE A N 1
ATOM 2125 C CA . ILE A 1 262 ? -19.762 -0.497 25.340 1.00 92.81 262 ILE A CA 1
ATOM 2126 C C . ILE A 1 262 ? -19.211 -1.560 24.388 1.00 92.81 262 ILE A C 1
ATOM 2128 O O . ILE A 1 262 ? -19.866 -2.543 24.053 1.00 92.81 262 ILE A O 1
ATOM 2132 N N . ILE A 1 263 ? -17.950 -1.388 24.009 1.00 92.75 263 ILE A N 1
ATOM 2133 C CA . ILE A 1 263 ? -17.121 -2.425 23.399 1.00 92.75 263 ILE A CA 1
ATOM 2134 C C . ILE A 1 263 ? -16.142 -2.887 24.464 1.00 92.75 263 ILE A C 1
ATOM 2136 O O . ILE A 1 263 ? -15.384 -2.079 25.000 1.00 92.75 263 ILE A O 1
ATOM 2140 N N . GLU A 1 264 ? -16.154 -4.178 24.767 1.00 93.12 264 GLU A N 1
ATOM 2141 C CA . GLU A 1 264 ? -15.203 -4.796 25.685 1.00 93.12 264 GLU A CA 1
ATOM 2142 C C . GLU A 1 264 ? -14.067 -5.437 24.884 1.00 93.12 264 GLU A C 1
ATOM 2144 O O . GLU A 1 264 ? -14.327 -6.283 24.034 1.00 93.12 264 GLU A O 1
ATOM 2149 N N . PHE A 1 265 ? -12.815 -5.084 25.180 1.00 90.62 265 PHE A N 1
ATOM 2150 C CA . PHE A 1 265 ? -11.604 -5.639 24.563 1.00 90.62 265 PHE A CA 1
ATOM 2151 C C . PHE A 1 265 ? -10.957 -6.687 25.476 1.00 90.62 265 PHE A C 1
ATOM 2153 O O . PHE A 1 265 ? -9.780 -6.598 25.824 1.00 90.62 265 PHE A O 1
ATOM 2160 N N . ARG A 1 266 ? -11.733 -7.671 25.937 1.00 77.50 266 ARG A N 1
ATOM 2161 C CA . ARG A 1 266 ? -11.195 -8.706 26.826 1.00 77.50 266 ARG A CA 1
ATOM 2162 C C . ARG A 1 266 ? -10.307 -9.650 26.030 1.00 77.50 266 ARG A C 1
ATOM 2164 O O . ARG A 1 266 ? -10.792 -10.286 25.104 1.00 77.50 266 ARG A O 1
ATOM 2171 N N . ASP A 1 267 ? -9.059 -9.816 26.460 1.00 64.06 267 ASP A N 1
ATOM 2172 C CA . ASP A 1 267 ? -8.301 -11.023 26.145 1.00 64.06 267 ASP A CA 1
ATOM 2173 C C . ASP A 1 267 ? -8.931 -12.179 26.935 1.00 64.06 267 ASP A C 1
ATOM 2175 O O . ASP A 1 267 ? -8.879 -12.232 28.164 1.00 64.06 267 ASP A O 1
ATOM 2179 N N . SER A 1 268 ? -9.526 -13.139 26.237 1.00 48.47 268 SER A N 1
ATOM 2180 C CA . SER A 1 268 ? -10.055 -14.385 26.815 1.00 48.47 268 SER A CA 1
ATOM 2181 C C . SER A 1 268 ? -8.973 -15.270 27.457 1.00 48.47 268 SER A C 1
ATOM 2183 O O . SER A 1 268 ? -9.279 -16.289 28.080 1.00 48.47 268 SER A O 1
ATOM 2185 N N . ARG A 1 269 ? -7.697 -14.875 27.362 1.00 47.97 269 ARG A N 1
ATOM 2186 C CA . ARG A 1 269 ? -6.589 -15.522 28.060 1.00 47.97 269 ARG A CA 1
ATOM 2187 C C . ARG A 1 269 ? -6.500 -14.961 29.481 1.00 47.97 269 ARG A C 1
ATOM 2189 O O . ARG A 1 269 ? -6.200 -13.777 29.633 1.00 47.97 269 ARG A O 1
ATOM 2196 N N . PRO A 1 270 ? -6.691 -15.776 30.536 1.00 45.16 270 PRO A N 1
ATOM 2197 C CA . PRO A 1 270 ? -6.390 -15.322 31.886 1.00 45.16 270 PRO A CA 1
ATOM 2198 C C . PRO A 1 270 ? -4.939 -14.841 31.911 1.00 45.16 270 PRO A C 1
ATOM 2200 O O . PRO A 1 270 ? -4.062 -15.504 31.349 1.00 45.16 270 PRO A O 1
ATOM 2203 N N . ALA A 1 271 ? -4.686 -13.680 32.525 1.00 49.41 271 ALA A N 1
ATOM 2204 C CA . ALA A 1 271 ? -3.339 -13.149 32.683 1.00 49.41 271 ALA A CA 1
ATOM 2205 C C . ALA A 1 271 ? -2.457 -14.256 33.264 1.00 49.41 271 ALA A C 1
ATOM 2207 O O . ALA A 1 271 ? -2.613 -14.622 34.427 1.00 49.41 271 ALA A O 1
ATOM 2208 N N . SER A 1 272 ? -1.574 -14.845 32.450 1.00 51.72 272 SER A N 1
ATOM 2209 C CA . SER A 1 272 ? -0.774 -15.966 32.921 1.00 51.72 272 SER A CA 1
ATOM 2210 C C . SER A 1 272 ? 0.184 -15.420 33.975 1.00 51.72 272 SER A C 1
ATOM 2212 O O . SER A 1 272 ? 1.208 -14.812 33.648 1.00 51.72 272 SER A O 1
ATOM 2214 N N . THR A 1 273 ? -0.144 -15.624 35.244 1.00 52.69 273 THR A N 1
ATOM 2215 C CA . THR A 1 273 ? 0.724 -15.385 36.403 1.00 52.69 273 THR A CA 1
ATOM 2216 C C . THR A 1 273 ? 2.117 -15.971 36.152 1.00 52.69 273 THR A C 1
ATOM 2218 O O . THR A 1 273 ? 3.121 -15.344 36.476 1.00 52.69 273 THR A O 1
ATOM 2221 N N . ASN A 1 274 ? 2.184 -17.083 35.414 1.00 52.28 274 ASN A N 1
ATOM 2222 C CA . ASN A 1 274 ? 3.408 -17.763 34.990 1.00 52.28 274 ASN A CA 1
ATOM 2223 C C . ASN A 1 274 ? 4.366 -16.902 34.141 1.00 52.28 274 ASN A C 1
ATOM 2225 O O . ASN A 1 274 ? 5.577 -17.000 34.320 1.00 52.28 274 ASN A O 1
ATOM 2229 N N . ALA A 1 275 ? 3.873 -16.025 33.258 1.00 56.09 275 ALA A N 1
ATOM 2230 C CA . ALA A 1 275 ? 4.740 -15.175 32.430 1.00 56.09 275 ALA A CA 1
ATOM 2231 C C . ALA A 1 275 ? 5.346 -14.003 33.221 1.00 56.09 275 ALA A C 1
ATOM 2233 O O . ALA A 1 275 ? 6.495 -13.622 32.983 1.00 56.09 275 ALA A O 1
ATOM 2234 N N . LYS A 1 276 ? 4.596 -13.451 34.188 1.00 55.00 276 LYS A N 1
ATOM 2235 C CA . LYS A 1 276 ? 5.115 -12.443 35.127 1.00 55.00 276 LYS A CA 1
ATOM 2236 C C . LYS A 1 276 ? 6.159 -13.060 36.055 1.00 55.00 276 LYS A C 1
ATOM 2238 O O . LYS A 1 276 ? 7.251 -12.509 36.154 1.00 55.00 276 LYS A O 1
ATOM 2243 N N . SER A 1 277 ? 5.879 -14.224 36.640 1.00 55.59 277 SER A N 1
ATOM 2244 C CA . SER A 1 277 ? 6.834 -14.941 37.494 1.00 55.59 277 SER A CA 1
ATOM 2245 C C . SER A 1 277 ? 8.107 -15.330 36.736 1.00 55.59 277 SER A C 1
ATOM 2247 O O . SER A 1 277 ? 9.201 -15.081 37.225 1.00 55.59 277 SER A O 1
ATOM 2249 N N . ALA A 1 278 ? 7.998 -15.824 35.497 1.00 59.66 278 ALA A N 1
ATOM 2250 C CA . ALA A 1 278 ? 9.164 -16.154 34.673 1.00 59.66 278 ALA A CA 1
ATOM 2251 C C . ALA A 1 278 ? 10.013 -14.924 34.298 1.00 59.66 278 ALA A C 1
ATOM 2253 O O . ALA A 1 278 ? 11.238 -15.021 34.222 1.00 59.66 278 ALA A O 1
ATOM 2254 N N . ARG A 1 279 ? 9.389 -13.756 34.077 1.00 67.62 279 ARG A N 1
ATOM 2255 C CA . ARG A 1 279 ? 10.117 -12.491 33.874 1.00 67.62 279 ARG A CA 1
ATOM 2256 C C . ARG A 1 279 ? 10.850 -12.053 35.134 1.00 67.62 279 ARG A C 1
ATOM 2258 O O . ARG A 1 279 ? 11.999 -11.643 35.026 1.00 67.62 279 ARG A O 1
ATOM 2265 N N . VAL A 1 280 ? 10.209 -12.164 36.296 1.00 71.50 280 VAL A N 1
ATOM 2266 C CA . VAL A 1 280 ? 10.824 -11.833 37.588 1.00 71.50 280 VAL A CA 1
ATOM 2267 C C . VAL A 1 280 ? 12.007 -12.758 37.871 1.00 71.50 280 VAL A C 1
ATOM 2269 O O . VAL A 1 280 ? 13.082 -12.252 38.163 1.00 71.50 280 VAL A O 1
ATOM 2272 N N . CYS A 1 281 ? 11.868 -14.075 37.678 1.00 70.75 281 CYS A N 1
ATOM 2273 C CA . CYS A 1 281 ? 12.977 -15.024 37.836 1.00 70.75 281 CYS A CA 1
ATOM 2274 C C . CYS A 1 281 ? 14.156 -14.691 36.913 1.00 70.75 281 CYS A C 1
ATOM 2276 O O . CYS A 1 281 ? 15.275 -14.569 37.388 1.00 70.75 281 CYS A O 1
ATOM 2278 N N . LYS A 1 282 ? 13.907 -14.422 35.622 1.00 75.81 282 LYS A N 1
ATOM 2279 C CA . LYS A 1 282 ? 14.975 -14.015 34.690 1.00 75.81 282 LYS A CA 1
ATOM 2280 C C . LYS A 1 282 ? 15.664 -12.710 35.091 1.00 75.81 282 LYS A C 1
ATOM 2282 O O . LYS A 1 282 ? 16.850 -12.545 34.828 1.00 75.81 282 LYS A O 1
ATOM 2287 N N . MET A 1 283 ? 14.922 -11.772 35.676 1.00 75.50 283 MET A N 1
ATOM 2288 C CA . MET A 1 283 ? 15.473 -10.496 36.128 1.00 75.50 283 MET A CA 1
ATOM 2289 C C . MET A 1 283 ? 16.323 -10.674 37.390 1.00 75.50 283 MET A C 1
ATOM 2291 O O . MET A 1 283 ? 17.397 -10.092 37.477 1.00 75.50 283 MET A O 1
ATOM 2295 N N . VAL A 1 284 ? 15.875 -11.517 38.326 1.00 80.56 284 VAL A N 1
ATOM 2296 C CA . VAL A 1 284 ? 16.640 -11.895 39.523 1.00 80.56 284 VAL A CA 1
ATOM 2297 C C . VAL A 1 284 ? 17.919 -12.629 39.126 1.00 80.56 284 VAL A C 1
ATOM 2299 O O . VAL A 1 284 ? 18.989 -12.209 39.544 1.00 80.56 284 VAL A O 1
ATOM 2302 N N . ASP A 1 285 ? 17.840 -13.618 38.231 1.00 79.75 285 ASP A N 1
ATOM 2303 C CA . ASP A 1 285 ? 19.011 -14.354 37.736 1.00 79.75 285 ASP A CA 1
ATOM 2304 C C . ASP A 1 285 ? 20.041 -13.432 37.062 1.00 79.75 285 ASP A C 1
ATOM 2306 O O . ASP A 1 285 ? 21.247 -13.628 37.202 1.00 79.75 285 ASP A O 1
ATOM 2310 N N . ALA A 1 286 ? 19.580 -12.415 36.326 1.00 78.25 286 ALA A N 1
ATOM 2311 C CA . ALA A 1 286 ? 20.457 -11.431 35.697 1.00 78.25 286 ALA A CA 1
ATOM 2312 C C . ALA A 1 286 ? 21.150 -10.528 36.728 1.00 78.25 286 ALA A C 1
ATOM 2314 O O . ALA A 1 286 ? 22.332 -10.236 36.576 1.00 78.25 286 ALA A O 1
ATOM 2315 N N . ILE A 1 287 ? 20.441 -10.120 37.785 1.00 78.19 287 ILE A N 1
ATOM 2316 C CA . ILE A 1 287 ? 21.009 -9.324 38.881 1.00 78.19 287 ILE A CA 1
ATOM 2317 C C . ILE A 1 287 ? 22.022 -10.155 39.674 1.00 78.19 287 ILE A C 1
ATOM 2319 O O . ILE A 1 287 ? 23.108 -9.664 39.962 1.00 78.19 287 ILE A O 1
ATOM 2323 N N . THR A 1 288 ? 21.716 -11.419 39.978 1.00 79.75 288 THR A N 1
ATOM 2324 C CA . THR A 1 288 ? 22.629 -12.316 40.700 1.00 79.75 288 THR A CA 1
ATOM 2325 C C . THR A 1 288 ? 23.947 -12.502 39.946 1.00 79.75 288 THR A C 1
ATOM 2327 O O . THR A 1 288 ? 25.004 -12.357 40.545 1.00 79.75 288 THR A O 1
ATOM 2330 N N . ARG A 1 289 ? 23.902 -12.689 38.619 1.00 78.56 289 ARG A N 1
ATOM 2331 C CA . ARG A 1 289 ? 25.108 -12.788 37.770 1.00 78.56 289 ARG A CA 1
ATOM 2332 C C . ARG A 1 289 ? 25.902 -11.490 37.616 1.00 78.56 289 ARG A C 1
ATOM 2334 O O . ARG A 1 289 ? 27.003 -11.533 37.090 1.00 78.56 289 ARG A O 1
ATOM 2341 N N . MET A 1 290 ? 25.324 -10.341 37.964 1.00 69.56 290 MET A N 1
ATOM 2342 C CA . MET A 1 290 ? 26.029 -9.053 37.960 1.00 69.56 290 MET A CA 1
ATOM 2343 C C . MET A 1 290 ? 26.687 -8.737 39.308 1.00 69.56 290 MET A C 1
ATOM 2345 O O . MET A 1 290 ? 27.477 -7.799 39.386 1.00 69.56 290 MET A O 1
ATOM 2349 N N . ILE A 1 291 ? 26.296 -9.450 40.366 1.00 74.06 291 ILE A N 1
ATOM 2350 C CA . ILE A 1 291 ? 26.825 -9.288 41.726 1.00 74.06 291 ILE A CA 1
ATOM 2351 C C . ILE A 1 291 ? 27.975 -10.281 41.990 1.00 74.06 291 ILE A C 1
ATOM 2353 O O . ILE A 1 291 ? 28.809 -10.010 42.853 1.00 74.06 291 ILE A O 1
ATOM 2357 N N . GLU A 1 292 ? 28.028 -11.389 41.245 1.00 54.09 292 GLU A N 1
ATOM 2358 C CA . GLU A 1 292 ? 29.187 -12.295 41.128 1.00 54.09 292 GLU A CA 1
ATOM 2359 C C . GLU A 1 292 ? 30.262 -11.741 40.181 1.00 54.09 292 GLU A C 1
ATOM 2361 O O . GLU A 1 292 ? 31.460 -11.906 40.510 1.00 54.09 292 GLU A O 1
#